Protein AF-A0A2E8EGZ3-F1 (afdb_monomer)

Structure (mmCIF, N/CA/C/O backbone):
data_AF-A0A2E8EGZ3-F1
#
_entry.id   AF-A0A2E8EGZ3-F1
#
loop_
_atom_site.group_PDB
_atom_site.id
_atom_site.type_symbol
_atom_site.label_atom_id
_atom_site.label_alt_id
_atom_site.label_comp_id
_atom_site.label_asym_id
_atom_site.label_entity_id
_atom_site.label_seq_id
_atom_site.pdbx_PDB_ins_code
_atom_site.Cartn_x
_atom_site.Cartn_y
_atom_site.Cartn_z
_atom_site.occupancy
_atom_site.B_iso_or_equiv
_atom_site.auth_seq_id
_atom_site.auth_comp_id
_atom_site.auth_asym_id
_atom_site.auth_atom_id
_atom_site.pdbx_PDB_model_num
ATOM 1 N N . MET A 1 1 ? -10.869 26.235 -20.176 1.00 47.53 1 MET A N 1
ATOM 2 C CA . MET A 1 1 ? -9.667 25.387 -20.359 1.00 47.53 1 MET A CA 1
ATOM 3 C C . MET A 1 1 ? -10.124 23.932 -20.365 1.00 47.53 1 MET A C 1
ATOM 5 O O . MET A 1 1 ? -10.657 23.490 -19.352 1.00 47.53 1 MET A O 1
ATOM 9 N N . SER A 1 2 ? -10.068 23.271 -21.530 1.00 44.78 2 SER A N 1
ATOM 10 C CA . SER A 1 2 ? -10.772 22.007 -21.816 1.00 44.78 2 SER A CA 1
ATOM 11 C C . SER A 1 2 ? -10.465 20.907 -20.791 1.00 44.78 2 SER A C 1
ATOM 13 O O . SER A 1 2 ? -9.317 20.724 -20.381 1.00 44.78 2 SER A O 1
ATOM 15 N N . PHE A 1 3 ? -11.511 20.190 -20.378 1.00 53.84 3 PHE A N 1
ATOM 16 C CA . PHE A 1 3 ? -11.524 19.135 -19.358 1.00 53.84 3 PHE A CA 1
ATOM 17 C C . PHE A 1 3 ? -10.465 18.038 -19.607 1.00 53.84 3 PHE A C 1
ATOM 19 O O . PHE A 1 3 ? -9.939 17.451 -18.659 1.00 53.84 3 PHE A O 1
ATOM 26 N N . ASP A 1 4 ? -10.075 17.839 -20.869 1.00 59.75 4 ASP A N 1
ATOM 27 C CA . ASP A 1 4 ? -9.050 16.881 -21.290 1.00 59.75 4 ASP A CA 1
ATOM 28 C C . ASP A 1 4 ? -7.649 17.212 -20.772 1.00 59.75 4 ASP A C 1
ATOM 30 O O . ASP A 1 4 ? -6.891 16.312 -20.410 1.00 59.75 4 ASP A O 1
ATOM 34 N N . TYR A 1 5 ? -7.295 18.496 -20.676 1.00 59.72 5 TYR A N 1
ATOM 35 C CA . TYR A 1 5 ? -5.947 18.903 -20.266 1.00 59.72 5 TYR A CA 1
ATOM 36 C C . TYR A 1 5 ? -5.699 18.595 -18.784 1.00 59.72 5 TYR A C 1
ATOM 38 O O . TYR A 1 5 ? -4.630 18.129 -18.401 1.00 59.72 5 TYR A O 1
ATOM 46 N N . LYS A 1 6 ? -6.730 18.761 -17.945 1.00 58.94 6 LYS A N 1
ATOM 47 C CA . LYS A 1 6 ? -6.662 18.465 -16.505 1.00 58.94 6 LYS A CA 1
ATOM 48 C C . LYS A 1 6 ? -6.541 16.965 -16.208 1.00 58.94 6 LYS A C 1
ATOM 50 O O . LYS A 1 6 ? -6.019 16.607 -15.159 1.00 58.94 6 LYS A O 1
ATOM 55 N N . ARG A 1 7 ? -6.998 16.096 -17.121 1.00 58.81 7 ARG A N 1
ATOM 56 C CA . ARG A 1 7 ? -6.874 14.630 -17.012 1.00 58.81 7 ARG A CA 1
ATOM 57 C C . ARG A 1 7 ? -5.564 14.095 -17.590 1.00 58.81 7 ARG A C 1
ATOM 59 O O . ARG A 1 7 ? -4.980 13.184 -17.015 1.00 58.81 7 ARG A O 1
ATOM 66 N N . LYS A 1 8 ? -5.088 14.670 -18.699 1.00 71.19 8 LYS A N 1
ATOM 67 C CA . LYS A 1 8 ? -3.876 14.202 -19.390 1.00 71.19 8 LYS A CA 1
ATOM 68 C C . LYS A 1 8 ? -2.582 14.617 -18.691 1.00 71.19 8 LYS A C 1
ATOM 70 O O . LYS A 1 8 ? -1.620 13.861 -18.719 1.00 71.19 8 LYS A O 1
ATOM 75 N N . VAL A 1 9 ? -2.552 15.774 -18.025 1.00 73.06 9 VAL A N 1
ATOM 76 C CA . VAL A 1 9 ? -1.347 16.251 -17.319 1.00 73.06 9 VAL A CA 1
ATOM 77 C C . VAL A 1 9 ? -0.873 15.271 -16.229 1.00 73.06 9 VAL A C 1
ATOM 79 O O . VAL A 1 9 ? 0.289 14.873 -16.284 1.00 73.06 9 VAL A O 1
ATOM 82 N N . PRO A 1 10 ? -1.728 14.793 -15.299 1.00 67.88 10 PRO A N 1
ATOM 83 C CA . PRO A 1 10 ? -1.326 13.773 -14.326 1.00 67.88 10 PRO A CA 1
ATOM 84 C C . PRO A 1 10 ? -0.838 12.478 -14.978 1.00 67.88 10 PRO A C 1
ATOM 86 O O . PRO A 1 10 ? 0.128 11.882 -14.512 1.00 67.88 10 PRO A O 1
ATOM 89 N N . GLN A 1 11 ? -1.475 12.066 -16.078 1.00 70.31 11 GLN A N 1
ATOM 90 C CA . GLN A 1 11 ? -1.090 10.865 -16.811 1.00 70.31 11 GLN A CA 1
ATOM 91 C C . GLN A 1 11 ? 0.313 10.999 -17.416 1.00 70.31 11 GLN A C 1
ATOM 93 O O . GLN A 1 11 ? 1.117 10.088 -17.264 1.00 70.31 11 GLN A O 1
ATOM 98 N N . TYR A 1 12 ? 0.643 12.138 -18.034 1.00 77.94 12 TYR A N 1
ATOM 99 C CA . TYR A 1 12 ? 1.984 12.375 -18.575 1.00 77.94 12 TYR A CA 1
ATOM 100 C C . TYR A 1 12 ? 3.053 12.438 -17.486 1.00 77.94 12 TYR A C 1
ATOM 102 O O . TYR A 1 12 ? 4.113 11.841 -17.648 1.00 77.94 12 TYR A O 1
ATOM 110 N N . ILE A 1 13 ? 2.768 13.103 -16.364 1.00 73.69 13 ILE A N 1
ATOM 111 C CA . ILE A 1 13 ? 3.684 13.151 -15.216 1.00 73.69 13 ILE A CA 1
ATOM 112 C C . ILE A 1 13 ? 3.967 11.731 -14.713 1.00 73.69 13 ILE A C 1
ATOM 114 O O . ILE A 1 13 ? 5.121 11.366 -14.505 1.00 73.69 13 ILE A O 1
ATOM 118 N N . LEU A 1 14 ? 2.928 10.903 -14.593 1.00 70.56 14 LEU A N 1
ATOM 119 C CA . LEU A 1 14 ? 3.052 9.506 -14.186 1.00 70.56 14 LEU A CA 1
ATOM 120 C C . LEU A 1 14 ? 3.887 8.698 -15.176 1.00 70.56 14 LEU A C 1
ATOM 122 O O . LEU A 1 14 ? 4.793 7.976 -14.765 1.00 70.56 14 LEU A O 1
ATOM 126 N N . THR A 1 15 ? 3.628 8.842 -16.477 1.00 75.88 15 THR A N 1
ATOM 127 C CA . THR A 1 15 ? 4.415 8.172 -17.517 1.00 75.88 15 THR A CA 1
ATOM 128 C C . THR A 1 15 ? 5.886 8.580 -17.457 1.00 75.88 15 THR A C 1
ATOM 130 O O . THR A 1 15 ? 6.745 7.715 -17.584 1.00 75.88 15 THR A O 1
ATOM 133 N N . ILE A 1 16 ? 6.189 9.857 -17.202 1.00 78.44 16 ILE A N 1
ATOM 134 C CA . ILE A 1 16 ? 7.566 10.349 -17.053 1.00 78.44 16 ILE A CA 1
ATOM 135 C C . ILE A 1 16 ? 8.229 9.740 -15.814 1.00 78.44 16 ILE A C 1
ATOM 137 O O . ILE A 1 16 ? 9.337 9.223 -15.912 1.00 78.44 16 ILE A O 1
ATOM 141 N N . ILE A 1 17 ? 7.551 9.743 -14.665 1.00 72.94 17 ILE A N 1
ATOM 142 C CA . ILE A 1 17 ? 8.081 9.164 -13.422 1.00 72.94 17 ILE A CA 1
ATOM 143 C C . ILE A 1 17 ? 8.362 7.667 -13.603 1.00 72.94 17 ILE A C 1
ATOM 145 O O . ILE A 1 17 ? 9.439 7.193 -13.248 1.00 72.94 17 ILE A O 1
ATOM 149 N N . VAL A 1 18 ? 7.425 6.925 -14.200 1.00 70.25 18 VAL A N 1
ATOM 150 C CA . VAL A 1 18 ? 7.616 5.502 -14.514 1.00 70.25 18 VAL A CA 1
ATOM 151 C C . VAL A 1 18 ? 8.786 5.320 -15.480 1.00 70.25 18 VAL A C 1
ATOM 153 O O . VAL A 1 18 ? 9.646 4.486 -15.218 1.00 70.25 18 VAL A O 1
ATOM 156 N N . ALA A 1 19 ? 8.879 6.116 -16.548 1.00 74.81 19 ALA A N 1
ATOM 157 C CA . ALA A 1 19 ? 9.976 6.037 -17.511 1.00 74.81 19 ALA A CA 1
ATOM 158 C C . ALA A 1 19 ? 11.348 6.280 -16.860 1.00 74.81 19 ALA A C 1
ATOM 160 O O . ALA A 1 19 ? 12.290 5.548 -17.151 1.00 74.81 19 ALA A O 1
ATOM 161 N N . VAL A 1 20 ? 11.455 7.236 -15.931 1.00 74.31 20 VAL A N 1
ATOM 162 C CA . VAL A 1 20 ? 12.685 7.480 -15.158 1.00 74.31 20 VAL A CA 1
ATOM 163 C C . VAL A 1 20 ? 13.091 6.234 -14.365 1.00 74.31 20 VAL A C 1
ATOM 165 O O . VAL A 1 20 ? 14.254 5.836 -14.413 1.00 74.31 20 VAL A O 1
ATOM 168 N N . PHE A 1 21 ? 12.143 5.568 -13.694 1.00 70.62 21 PHE A N 1
ATOM 169 C CA . PHE A 1 21 ? 12.431 4.317 -12.987 1.00 70.62 21 PHE A CA 1
ATOM 170 C C . PHE A 1 21 ? 12.789 3.161 -13.927 1.00 70.62 21 PHE A C 1
ATOM 172 O O . PHE A 1 21 ? 13.643 2.351 -13.578 1.00 70.62 21 PHE A O 1
ATOM 179 N N . LEU A 1 22 ? 12.155 3.069 -15.100 1.00 70.50 22 LEU A N 1
ATOM 180 C CA . LEU A 1 22 ? 12.451 2.031 -16.092 1.00 70.50 22 LEU A CA 1
ATOM 181 C C . LEU A 1 22 ? 13.872 2.165 -16.651 1.00 70.50 22 LEU A C 1
ATOM 183 O O . LEU A 1 22 ? 14.589 1.170 -16.742 1.00 70.50 22 LEU A O 1
ATOM 187 N N . ILE A 1 23 ? 14.277 3.387 -17.006 1.00 72.69 23 ILE A N 1
ATOM 188 C CA . ILE A 1 23 ? 15.593 3.664 -17.595 1.00 72.69 23 ILE A CA 1
ATOM 189 C C . ILE A 1 23 ? 16.702 3.441 -16.563 1.00 72.69 23 ILE A C 1
ATOM 191 O O . ILE A 1 23 ? 17.722 2.844 -16.892 1.00 72.69 23 ILE A O 1
ATOM 195 N N . GLU A 1 24 ? 16.506 3.862 -15.311 1.00 69.06 24 GLU A N 1
ATOM 196 C CA . GLU A 1 24 ? 17.500 3.638 -14.253 1.00 69.06 24 GLU A CA 1
ATOM 197 C C . GLU A 1 24 ? 17.667 2.154 -13.923 1.00 69.06 24 GLU A C 1
ATOM 199 O O . GLU A 1 24 ? 18.793 1.688 -13.777 1.00 69.06 24 GLU A O 1
ATOM 204 N N . TYR A 1 25 ? 16.578 1.381 -13.869 1.00 68.38 25 TYR A N 1
ATOM 205 C CA . TYR A 1 25 ? 16.692 -0.047 -13.571 1.00 68.38 25 TYR A CA 1
ATOM 206 C C . TYR A 1 25 ? 17.407 -0.812 -14.700 1.00 68.38 25 TYR A C 1
ATOM 208 O O . TYR A 1 25 ? 18.044 -1.835 -14.453 1.00 68.38 25 TYR A O 1
ATOM 216 N N . ALA A 1 26 ? 17.337 -0.306 -15.934 1.00 66.69 26 ALA A N 1
ATOM 217 C CA . ALA A 1 26 ? 18.109 -0.823 -17.059 1.00 66.69 26 ALA A CA 1
ATOM 218 C C . ALA A 1 26 ? 19.586 -0.365 -17.057 1.00 66.69 26 ALA A C 1
ATOM 220 O O . ALA A 1 26 ? 20.413 -1.032 -17.675 1.00 66.69 26 ALA A O 1
ATOM 221 N N . LEU A 1 27 ? 19.929 0.738 -16.373 1.00 71.19 27 LEU A N 1
ATOM 222 C CA . LEU A 1 27 ? 21.269 1.348 -16.334 1.00 71.19 27 LEU A CA 1
ATOM 223 C C . L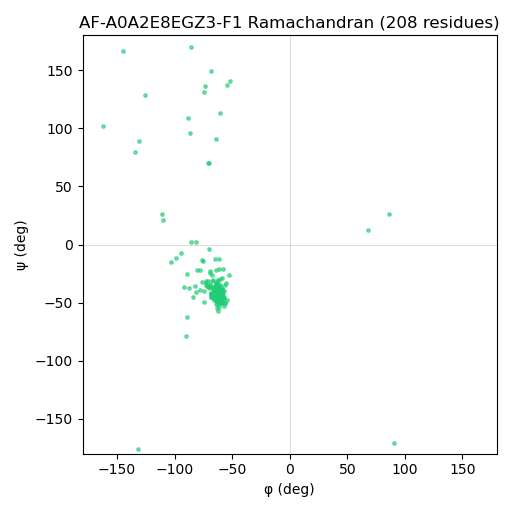EU A 1 27 ? 21.684 1.714 -14.889 1.00 71.19 27 LEU A C 1
ATOM 225 O O . LEU A 1 27 ? 21.612 2.887 -14.505 1.00 71.19 27 LEU A O 1
ATOM 229 N N . PRO A 1 28 ? 22.155 0.736 -14.089 1.00 63.94 28 PRO A N 1
ATOM 230 C CA . PRO A 1 28 ? 22.355 0.899 -12.645 1.00 63.94 28 PRO A CA 1
ATOM 231 C C . PRO A 1 28 ? 23.413 1.931 -12.219 1.00 63.94 28 PRO A C 1
ATOM 233 O O . PRO A 1 28 ? 23.353 2.407 -11.091 1.00 63.94 28 PRO A O 1
ATOM 236 N N . GLU A 1 29 ? 24.370 2.292 -13.083 1.00 66.56 29 GLU A N 1
ATOM 237 C CA . GLU A 1 29 ? 25.479 3.213 -12.746 1.00 66.56 29 GLU A CA 1
ATOM 238 C C . GLU A 1 29 ? 25.391 4.586 -13.446 1.00 66.56 29 GLU A C 1
ATOM 240 O O . GLU A 1 29 ? 26.379 5.302 -13.591 1.00 66.56 29 GLU A O 1
ATOM 245 N N . GLY A 1 30 ? 24.199 4.983 -13.902 1.00 71.88 30 GLY A N 1
ATOM 246 C CA . GLY A 1 30 ? 23.993 6.263 -14.588 1.00 71.88 30 GLY A CA 1
ATOM 247 C C . GLY A 1 30 ? 23.728 7.469 -13.663 1.00 71.88 30 GLY A C 1
ATOM 248 O O . GLY A 1 30 ? 23.393 7.300 -12.488 1.00 71.88 30 GLY A O 1
ATOM 249 N N . PRO A 1 31 ? 23.736 8.706 -14.208 1.00 69.88 31 PRO A N 1
ATOM 250 C CA . PRO A 1 31 ? 23.380 9.941 -13.483 1.00 69.88 31 PRO A CA 1
ATOM 251 C C . PRO A 1 31 ? 21.928 9.962 -12.962 1.00 69.88 31 PRO A C 1
ATOM 253 O O . PRO A 1 31 ? 21.559 10.800 -12.142 1.00 69.88 31 PRO A O 1
ATOM 256 N N . LEU A 1 32 ? 21.091 9.025 -13.420 1.00 72.69 32 LEU A N 1
ATOM 257 C CA . LEU A 1 32 ? 19.699 8.856 -12.997 1.00 72.69 32 LEU A CA 1
ATOM 258 C C . LEU A 1 32 ? 19.551 8.206 -11.611 1.00 72.69 32 LEU A C 1
ATOM 260 O O . LEU A 1 32 ? 18.471 8.276 -11.022 1.00 72.69 32 LEU A O 1
ATOM 264 N N . THR A 1 33 ? 20.621 7.627 -11.059 1.00 73.44 33 THR A N 1
ATOM 265 C CA . THR A 1 33 ? 20.636 7.077 -9.692 1.00 73.44 33 THR A CA 1
ATOM 266 C C . THR A 1 33 ? 20.298 8.137 -8.641 1.00 73.44 33 THR A C 1
ATOM 268 O O . THR A 1 33 ? 19.526 7.861 -7.722 1.00 73.44 33 THR A O 1
ATOM 271 N N . PHE A 1 34 ? 20.775 9.377 -8.814 1.00 79.06 34 PHE A N 1
ATOM 272 C CA . PHE A 1 34 ? 20.412 10.510 -7.956 1.00 79.06 34 PHE A CA 1
ATOM 273 C C . PHE A 1 34 ? 18.898 10.767 -7.963 1.00 79.06 34 PHE A C 1
ATOM 275 O O . PHE A 1 34 ? 18.269 10.830 -6.908 1.00 79.06 34 PHE A O 1
ATOM 282 N N . VAL A 1 35 ? 18.295 10.833 -9.155 1.00 77.38 35 VAL A N 1
ATOM 283 C CA . VAL A 1 35 ? 16.856 11.094 -9.322 1.00 77.38 35 VAL A CA 1
ATOM 284 C C . VAL A 1 35 ? 16.020 9.983 -8.692 1.00 77.38 35 VAL A C 1
ATOM 286 O O . VAL A 1 35 ? 15.031 10.259 -8.020 1.00 77.38 35 VAL A O 1
ATOM 289 N N . LYS A 1 36 ? 16.422 8.718 -8.849 1.00 75.44 36 LYS A N 1
ATOM 290 C CA . LYS A 1 36 ? 15.759 7.599 -8.171 1.00 75.44 36 LYS A CA 1
ATOM 291 C C . LYS A 1 36 ? 15.845 7.707 -6.656 1.00 75.44 36 LYS A C 1
ATOM 293 O O . LYS A 1 36 ? 14.842 7.438 -5.995 1.00 75.44 36 LYS A O 1
ATOM 298 N N . ASN A 1 37 ? 17.022 8.007 -6.109 1.00 81.75 37 ASN A N 1
ATOM 299 C CA . ASN A 1 37 ? 17.205 8.095 -4.662 1.00 81.75 37 ASN A CA 1
ATOM 300 C C . ASN A 1 37 ? 16.303 9.190 -4.090 1.00 81.75 37 ASN A C 1
ATOM 302 O O . ASN A 1 37 ? 15.577 8.939 -3.131 1.00 81.75 37 ASN A O 1
ATOM 306 N N . GLU A 1 38 ? 16.246 10.335 -4.767 1.00 83.19 38 GLU A N 1
ATOM 307 C CA . GLU A 1 38 ? 15.354 11.437 -4.419 1.00 83.19 38 GLU A CA 1
ATOM 308 C C . GLU A 1 38 ? 13.875 11.022 -4.515 1.00 83.19 38 GLU A C 1
ATOM 310 O O . GLU A 1 38 ? 13.127 11.145 -3.549 1.00 83.19 38 GLU A O 1
ATOM 315 N N . LEU A 1 39 ? 13.437 10.427 -5.632 1.00 76.56 39 LEU A N 1
ATOM 316 C CA . LEU A 1 39 ? 12.054 9.949 -5.785 1.00 76.56 39 LEU A CA 1
ATOM 317 C C . LEU A 1 39 ? 11.679 8.870 -4.755 1.00 76.56 39 LEU A C 1
ATOM 319 O O . LEU A 1 39 ? 10.534 8.811 -4.309 1.00 76.56 39 LEU A O 1
ATOM 323 N N . THR A 1 40 ? 12.629 8.020 -4.363 1.00 79.62 40 THR A N 1
ATOM 324 C CA . THR A 1 40 ? 12.435 6.984 -3.335 1.00 79.62 40 THR A CA 1
ATOM 325 C C . THR A 1 40 ? 12.324 7.597 -1.935 1.00 79.62 40 THR A C 1
ATOM 327 O O . THR A 1 40 ? 11.530 7.136 -1.108 1.00 79.62 40 THR A O 1
ATOM 330 N N . LEU A 1 41 ? 13.064 8.673 -1.672 1.00 85.44 41 LEU A N 1
ATOM 331 C CA . LEU A 1 41 ? 12.936 9.466 -0.454 1.00 85.44 41 LEU A CA 1
ATOM 332 C C . LEU A 1 41 ? 11.547 10.114 -0.394 1.00 85.44 41 LEU A C 1
ATOM 334 O O . LEU A 1 41 ? 10.822 9.910 0.582 1.00 85.44 41 LEU A O 1
ATOM 338 N N . TRP A 1 42 ? 11.117 10.796 -1.460 1.00 82.00 42 TRP A N 1
ATOM 339 C CA . TRP A 1 42 ? 9.771 11.377 -1.548 1.00 82.00 42 TRP A CA 1
ATOM 340 C C . TRP A 1 42 ? 8.667 10.330 -1.393 1.00 82.00 42 TRP A C 1
ATOM 342 O O . TRP A 1 42 ? 7.683 10.577 -0.699 1.00 82.00 42 TRP A O 1
ATOM 352 N N . LEU A 1 43 ? 8.851 9.138 -1.968 1.00 76.62 43 LEU A N 1
ATOM 353 C CA . LEU A 1 43 ? 7.976 7.983 -1.755 1.00 76.62 43 LEU A CA 1
ATOM 354 C C . LEU A 1 43 ? 7.818 7.640 -0.274 1.00 76.62 43 LEU A C 1
ATOM 356 O O . LEU A 1 43 ? 6.699 7.460 0.205 1.00 76.62 43 LEU A O 1
ATOM 360 N N . THR A 1 44 ? 8.934 7.571 0.447 1.00 84.06 44 THR A N 1
ATOM 361 C CA . THR A 1 44 ? 8.956 7.239 1.876 1.00 84.06 44 THR A CA 1
ATOM 362 C C . THR A 1 44 ? 8.268 8.326 2.704 1.00 84.06 44 THR A C 1
ATOM 364 O O . THR A 1 44 ? 7.479 8.014 3.599 1.00 84.06 44 THR A O 1
ATOM 367 N N . ILE A 1 45 ? 8.490 9.601 2.364 1.00 85.38 45 ILE A N 1
ATOM 368 C CA . ILE A 1 45 ? 7.816 10.742 2.997 1.00 85.38 45 ILE A CA 1
ATOM 369 C C . ILE A 1 45 ? 6.302 10.657 2.775 1.00 85.38 45 ILE A C 1
ATOM 371 O O . ILE A 1 45 ? 5.533 10.659 3.736 1.00 85.38 45 ILE A O 1
ATOM 375 N N . ILE A 1 46 ? 5.864 10.533 1.519 1.00 80.25 46 ILE A N 1
ATOM 376 C CA . ILE A 1 46 ? 4.444 10.459 1.145 1.00 80.25 46 ILE A 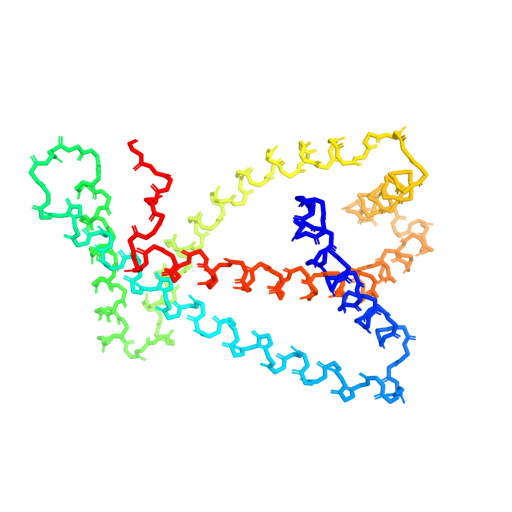CA 1
ATOM 377 C C . ILE A 1 46 ? 3.765 9.276 1.837 1.00 80.25 46 ILE A C 1
ATOM 379 O O . ILE A 1 46 ? 2.681 9.443 2.396 1.00 80.25 46 ILE A O 1
ATOM 383 N N . ALA A 1 47 ? 4.395 8.098 1.843 1.00 79.19 47 ALA A N 1
ATOM 384 C CA . ALA A 1 47 ? 3.864 6.910 2.505 1.00 79.19 47 ALA A CA 1
ATOM 385 C C . ALA A 1 47 ? 3.694 7.125 4.017 1.00 79.19 47 ALA A C 1
ATOM 387 O O . ALA A 1 47 ? 2.650 6.780 4.568 1.00 79.19 47 ALA A O 1
ATOM 388 N N . SER A 1 48 ? 4.667 7.769 4.669 1.00 84.75 48 SER A N 1
ATOM 389 C CA . SER A 1 48 ? 4.615 8.077 6.104 1.00 84.75 48 SER A CA 1
ATOM 390 C C . SER A 1 48 ? 3.473 9.039 6.446 1.00 84.75 48 SER A C 1
ATOM 392 O O . SER A 1 48 ? 2.692 8.779 7.362 1.00 84.75 48 SER A O 1
ATOM 394 N N . PHE A 1 49 ? 3.307 10.116 5.667 1.00 81.31 49 PHE A N 1
ATOM 395 C CA . PHE A 1 49 ? 2.174 11.033 5.832 1.00 81.31 49 PHE A CA 1
ATOM 396 C C . PHE A 1 49 ? 0.837 10.349 5.540 1.00 81.31 49 PHE A C 1
ATOM 398 O O . PHE A 1 49 ? -0.129 10.555 6.270 1.00 81.31 49 PHE A O 1
ATOM 405 N N . THR A 1 50 ? 0.779 9.504 4.509 1.00 80.62 50 THR A N 1
ATOM 406 C CA . THR A 1 50 ? -0.440 8.764 4.150 1.00 80.62 50 THR A CA 1
ATOM 407 C C . THR A 1 50 ? -0.853 7.829 5.276 1.00 80.62 50 THR A C 1
ATOM 409 O O . THR A 1 50 ? -2.028 7.786 5.621 1.00 80.62 50 THR A O 1
ATOM 412 N N . PHE A 1 51 ? 0.101 7.128 5.890 1.00 83.12 51 PHE A N 1
ATOM 413 C CA . PHE A 1 51 ? -0.161 6.259 7.031 1.00 83.12 51 PHE A CA 1
ATOM 414 C C . PHE A 1 51 ? -0.734 7.041 8.219 1.00 83.12 51 PHE A C 1
ATOM 416 O O . PHE A 1 51 ? -1.737 6.634 8.802 1.00 83.12 51 PHE A O 1
ATOM 423 N N . PHE A 1 52 ? -0.144 8.196 8.538 1.00 84.25 52 PHE A N 1
ATOM 424 C CA . PHE A 1 52 ? -0.620 9.047 9.627 1.00 84.25 52 PHE A CA 1
ATOM 425 C C . PHE A 1 52 ? -2.039 9.567 9.376 1.00 84.25 52 PHE A C 1
ATOM 427 O O . PHE A 1 52 ? -2.910 9.482 10.241 1.00 84.25 52 PHE A O 1
ATOM 434 N N . VAL A 1 53 ? -2.294 10.059 8.164 1.00 80.19 53 VAL A N 1
ATOM 435 C CA . VAL A 1 53 ? -3.618 10.547 7.782 1.00 80.19 53 VAL A CA 1
ATOM 436 C C . VAL A 1 53 ? -4.636 9.405 7.775 1.00 80.19 53 VAL A C 1
ATOM 438 O O . VAL A 1 53 ? -5.718 9.573 8.327 1.00 80.19 53 VAL A O 1
ATOM 441 N N . ALA A 1 54 ? -4.287 8.230 7.244 1.00 79.75 54 ALA A N 1
ATOM 442 C CA . ALA A 1 54 ? -5.149 7.051 7.266 1.00 79.75 54 ALA A CA 1
ATOM 443 C C . ALA A 1 54 ? -5.517 6.643 8.700 1.00 79.75 54 ALA A C 1
ATOM 445 O O . ALA A 1 54 ? -6.686 6.374 8.976 1.00 79.75 54 ALA A O 1
ATOM 446 N N . ALA A 1 55 ? -4.553 6.668 9.627 1.00 85.62 55 ALA A N 1
ATOM 447 C CA . ALA A 1 55 ? -4.805 6.402 11.039 1.00 85.62 55 ALA A CA 1
ATOM 448 C C . ALA A 1 55 ? -5.809 7.404 11.638 1.00 85.62 55 ALA A C 1
ATOM 450 O O . ALA A 1 55 ? -6.796 6.991 12.249 1.00 85.62 55 ALA A O 1
ATOM 451 N N . ILE A 1 56 ? -5.619 8.710 11.406 1.00 86.50 56 ILE A N 1
ATOM 452 C CA . ILE A 1 56 ? -6.557 9.748 11.868 1.00 86.50 56 ILE A CA 1
ATOM 453 C C . ILE A 1 56 ? -7.943 9.543 11.253 1.00 86.50 56 ILE A C 1
ATOM 455 O O . ILE A 1 56 ? -8.945 9.600 11.963 1.00 86.50 56 ILE A O 1
ATOM 459 N N . THR A 1 57 ? -8.022 9.292 9.947 1.00 84.06 57 THR A N 1
ATOM 460 C CA . THR A 1 57 ? -9.294 9.095 9.248 1.00 84.06 57 THR A CA 1
ATOM 461 C C . THR A 1 57 ? -10.062 7.901 9.810 1.00 84.06 57 THR A C 1
ATOM 463 O O . THR A 1 57 ? -11.266 8.023 10.033 1.00 84.06 57 THR A O 1
ATOM 466 N N . LEU A 1 58 ? -9.391 6.779 10.096 1.00 85.19 58 LEU A N 1
ATOM 467 C CA . LEU A 1 58 ? -10.020 5.608 10.711 1.00 85.19 58 LEU A CA 1
ATOM 468 C C . LEU A 1 58 ? -10.528 5.918 12.124 1.00 85.19 58 LEU A C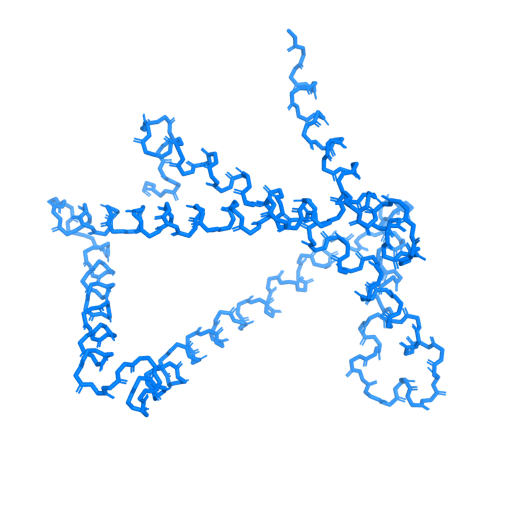 1
ATOM 470 O O . LEU A 1 58 ? -11.689 5.645 12.421 1.00 85.19 58 LEU A O 1
ATOM 474 N N . ILE A 1 59 ? -9.705 6.555 12.965 1.00 88.88 59 ILE A N 1
ATOM 475 C CA . ILE A 1 59 ? -10.092 6.923 14.337 1.00 88.88 59 ILE A CA 1
ATOM 476 C C . ILE A 1 59 ? -11.290 7.874 14.326 1.00 88.88 59 ILE A C 1
ATOM 478 O O . ILE A 1 59 ? -12.260 7.643 15.046 1.00 88.88 59 ILE A O 1
ATOM 482 N N . VAL A 1 60 ? -11.257 8.926 13.503 1.00 86.31 60 VAL A N 1
ATOM 483 C CA . VAL A 1 60 ? -12.346 9.911 13.412 1.00 86.31 60 VAL A CA 1
ATOM 484 C C . VAL A 1 60 ? -13.621 9.260 12.883 1.00 86.31 60 VAL A C 1
ATOM 486 O O . VAL A 1 60 ? -14.703 9.533 13.401 1.00 86.31 60 VAL A O 1
ATOM 489 N N . ARG A 1 61 ? -13.513 8.391 11.872 1.00 83.38 61 ARG A N 1
ATOM 490 C CA . ARG A 1 61 ? -14.660 7.683 11.299 1.00 83.38 61 ARG A CA 1
ATOM 491 C C . ARG A 1 61 ? -15.325 6.776 12.329 1.00 83.38 61 ARG A C 1
ATOM 493 O O . ARG A 1 61 ? -16.505 6.965 12.608 1.00 83.38 61 ARG A O 1
ATOM 500 N N . TYR A 1 62 ? -14.584 5.845 12.924 1.00 86.81 62 TYR A N 1
ATOM 501 C CA . TYR A 1 62 ? -15.166 4.897 13.874 1.00 86.81 62 TYR A CA 1
ATOM 502 C C . TYR A 1 62 ? -15.629 5.589 15.167 1.00 86.81 62 TYR A C 1
ATOM 504 O O . TYR A 1 62 ? -16.661 5.223 15.719 1.00 86.81 62 TYR A O 1
ATOM 512 N N . SER A 1 63 ? -14.970 6.672 15.600 1.00 86.94 63 SER A N 1
ATOM 513 C CA . SER A 1 63 ? -15.473 7.514 16.703 1.00 86.94 63 SER A CA 1
ATOM 514 C C . SER A 1 63 ? -16.840 8.143 16.396 1.00 86.94 63 SER A C 1
ATOM 516 O O . SER A 1 63 ? -17.699 8.245 17.274 1.00 86.94 63 SER A O 1
ATOM 518 N N . ARG A 1 64 ? -17.070 8.568 15.147 1.00 83.81 64 ARG A N 1
ATOM 519 C CA . ARG A 1 64 ? -18.373 9.097 14.708 1.00 83.81 64 ARG A CA 1
ATOM 520 C C . ARG A 1 64 ? -19.432 8.001 14.617 1.00 83.81 64 ARG A C 1
ATOM 522 O O . ARG A 1 64 ? -20.580 8.255 14.960 1.00 83.81 64 ARG A O 1
ATOM 529 N N . GLU A 1 65 ? -19.055 6.796 14.197 1.00 83.50 65 GLU A N 1
ATOM 530 C CA . GLU A 1 65 ? -19.966 5.644 14.147 1.00 83.50 65 GLU A CA 1
ATOM 531 C C . GLU A 1 65 ? -20.404 5.187 15.556 1.00 83.50 65 GLU A C 1
ATOM 533 O O . GLU A 1 65 ? -21.544 4.766 15.718 1.00 83.50 65 GLU A O 1
ATOM 538 N N . LEU A 1 66 ? -19.566 5.363 16.592 1.00 82.19 66 LEU A N 1
ATOM 539 C CA . LEU A 1 66 ? -19.943 5.123 17.999 1.00 82.19 66 LEU A CA 1
ATOM 540 C C . LEU A 1 66 ? -20.893 6.178 18.586 1.00 82.19 66 LEU A C 1
ATOM 542 O O . LEU A 1 66 ? -21.669 5.875 19.488 1.00 82.19 66 LEU A O 1
ATOM 546 N N . THR A 1 67 ? -20.791 7.428 18.129 1.00 77.00 67 THR A N 1
ATOM 547 C CA . THR A 1 67 ? -21.542 8.572 18.686 1.00 77.00 67 THR A CA 1
ATOM 548 C C . THR A 1 67 ? -22.791 8.931 17.877 1.00 77.00 67 THR A C 1
ATOM 550 O O . THR A 1 67 ? -23.623 9.714 18.334 1.00 77.00 67 THR A O 1
ATOM 553 N N . GLY A 1 68 ? -22.946 8.371 16.675 1.00 67.94 68 GLY A N 1
ATOM 554 C CA . GLY A 1 68 ? -24.097 8.595 15.809 1.00 67.94 68 GLY A CA 1
ATOM 555 C C . GLY A 1 68 ? -25.361 7.877 16.293 1.00 67.94 68 GLY A C 1
ATOM 556 O O . GLY A 1 68 ? -25.340 6.697 16.617 1.00 67.94 68 GLY A O 1
ATOM 557 N N . ALA A 1 69 ? -26.505 8.569 16.255 1.00 55.00 69 ALA A N 1
ATOM 558 C CA . ALA A 1 69 ? -27.812 8.036 16.663 1.00 55.00 69 ALA A CA 1
ATOM 559 C C . ALA A 1 69 ? -28.400 6.959 15.721 1.00 55.00 69 ALA A C 1
ATOM 561 O O . ALA A 1 69 ? -29.466 6.408 15.996 1.00 55.00 69 ALA A O 1
ATOM 562 N N . LYS A 1 70 ? -27.745 6.658 14.591 1.00 56.06 70 LYS A N 1
ATOM 563 C CA . LYS A 1 70 ? -28.190 5.614 13.662 1.00 56.06 70 LYS A CA 1
ATOM 564 C C . LYS A 1 70 ? -27.628 4.267 14.113 1.00 56.06 70 LYS A C 1
ATOM 566 O O . LYS A 1 70 ? -26.500 3.919 13.780 1.00 56.06 70 LYS A O 1
ATOM 571 N N . GLN A 1 71 ? -28.443 3.517 14.853 1.00 54.66 71 GLN A N 1
ATOM 572 C CA . GLN A 1 71 ? -28.203 2.110 15.173 1.00 54.66 71 GLN A CA 1
ATOM 573 C C . GLN A 1 71 ? -28.216 1.275 13.882 1.00 54.66 71 GLN A C 1
ATOM 575 O O . GLN A 1 71 ? -29.261 0.832 13.416 1.00 54.66 71 GLN A O 1
ATOM 580 N N . GLY A 1 72 ? -27.046 1.111 13.272 1.00 67.00 72 GLY A N 1
ATOM 581 C CA . GLY A 1 72 ? -26.799 0.201 12.156 1.00 67.00 72 GLY A CA 1
ATOM 582 C C . GLY A 1 72 ? -25.543 -0.634 12.406 1.00 67.00 72 GLY A C 1
ATOM 583 O O . GLY A 1 72 ? -24.904 -0.510 13.452 1.00 67.00 72 GLY A O 1
ATOM 584 N N . SER A 1 73 ? -25.146 -1.452 11.428 1.00 71.19 73 SER A N 1
ATOM 585 C CA . SER A 1 73 ? -23.936 -2.291 11.504 1.00 71.19 73 SER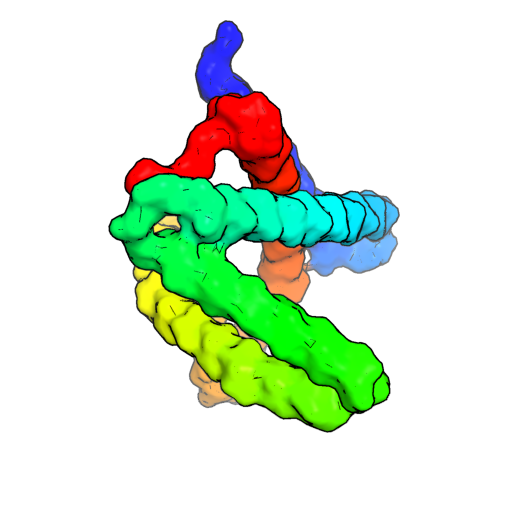 A CA 1
ATOM 586 C C . SER A 1 73 ? -22.638 -1.501 11.744 1.00 71.19 73 SER A C 1
ATOM 588 O O . SER A 1 73 ? -21.684 -2.061 12.275 1.00 71.19 73 SER A O 1
ATOM 590 N N . GLY A 1 74 ? -22.609 -0.197 11.439 1.00 78.19 74 GLY A N 1
ATOM 591 C CA . GLY A 1 74 ? -21.459 0.686 11.690 1.00 78.19 74 GLY A CA 1
ATOM 592 C C . GLY A 1 74 ? -21.011 0.735 13.155 1.00 78.19 74 GLY A C 1
ATOM 593 O O . GLY A 1 74 ? -19.820 0.664 13.440 1.00 78.19 74 GLY A O 1
ATOM 594 N N . MET A 1 75 ? -21.947 0.749 14.113 1.00 81.88 75 MET A N 1
ATOM 595 C CA . MET A 1 75 ? -21.584 0.755 15.537 1.00 81.88 75 MET A CA 1
ATOM 596 C C . MET A 1 75 ? -20.848 -0.531 15.937 1.00 81.88 75 MET A C 1
ATOM 598 O O . MET A 1 75 ? -19.893 -0.477 16.709 1.00 81.88 75 MET A O 1
ATOM 602 N N . MET A 1 76 ? -21.253 -1.677 15.380 1.00 84.50 76 MET A N 1
ATOM 603 C CA . MET A 1 76 ? -20.607 -2.966 15.639 1.00 84.50 76 MET A CA 1
ATOM 604 C C . MET A 1 76 ? -19.162 -2.963 15.129 1.00 84.50 76 MET A C 1
ATOM 606 O O . MET A 1 76 ? -18.249 -3.267 15.894 1.00 84.50 76 MET A O 1
ATOM 610 N N . TYR A 1 77 ? -18.938 -2.509 13.892 1.00 86.00 77 TYR A N 1
ATOM 611 C CA . TYR A 1 77 ? -17.591 -2.399 13.321 1.00 86.00 77 TYR A CA 1
ATOM 612 C C . TYR A 1 77 ? -16.699 -1.420 14.087 1.00 86.00 77 TYR A C 1
ATOM 614 O O . TYR A 1 77 ? -15.507 -1.670 14.265 1.00 86.00 77 TYR A O 1
ATOM 622 N N . ALA A 1 78 ? -17.263 -0.317 14.578 1.00 88.44 78 ALA A N 1
ATOM 623 C CA . ALA A 1 78 ? -16.517 0.633 15.386 1.00 88.44 78 ALA A CA 1
ATOM 624 C C . ALA A 1 78 ? -16.082 0.033 16.733 1.00 88.44 78 ALA A C 1
ATOM 626 O O . ALA A 1 78 ? -14.930 0.205 17.136 1.00 88.44 78 ALA A O 1
ATOM 627 N N . ILE A 1 79 ? -16.966 -0.711 17.408 1.00 89.44 79 ILE A N 1
ATOM 628 C CA . ILE A 1 79 ? -16.633 -1.424 18.651 1.00 89.44 79 ILE A CA 1
ATOM 629 C C . ILE A 1 79 ? -15.533 -2.457 18.395 1.00 89.44 79 ILE A C 1
ATOM 631 O O . ILE A 1 79 ? -14.547 -2.483 19.129 1.00 89.44 79 ILE A O 1
ATOM 635 N N . GLU A 1 80 ? -15.669 -3.269 17.344 1.00 89.44 80 GLU A N 1
ATOM 636 C CA . GLU A 1 80 ? -14.663 -4.262 16.952 1.00 89.44 80 GLU A CA 1
ATOM 637 C C . GLU A 1 80 ? -13.299 -3.610 16.695 1.00 89.44 80 GLU A C 1
ATOM 639 O O . GLU A 1 80 ? -12.283 -4.068 17.224 1.00 89.44 80 GLU A O 1
ATOM 644 N N . PHE A 1 81 ? -13.273 -2.500 15.950 1.00 90.50 81 PHE A N 1
ATOM 645 C CA . PHE A 1 81 ? -12.052 -1.749 15.667 1.00 90.50 81 PHE A CA 1
ATOM 646 C C . PHE A 1 81 ? -11.345 -1.301 16.952 1.00 90.50 81 PHE A C 1
ATOM 648 O O . PHE A 1 81 ? -10.159 -1.585 17.132 1.00 90.50 81 PHE A O 1
ATOM 655 N N . PHE A 1 82 ? -12.057 -0.632 17.866 1.00 92.25 82 PHE A N 1
ATOM 656 C CA . PHE A 1 82 ? -11.453 -0.147 19.110 1.00 92.25 82 PHE A CA 1
ATOM 657 C C . PHE A 1 82 ? -11.071 -1.281 20.064 1.00 92.25 82 PHE A C 1
ATOM 659 O O . PHE A 1 82 ? -10.033 -1.190 20.719 1.00 92.25 82 PHE A O 1
ATOM 666 N N . ALA A 1 83 ? -11.849 -2.364 20.116 1.00 92.38 83 ALA A N 1
ATOM 667 C CA . ALA A 1 83 ? -11.511 -3.538 20.913 1.00 92.38 83 ALA A CA 1
ATOM 668 C C . ALA A 1 83 ? -10.184 -4.154 20.449 1.00 92.38 83 ALA A C 1
ATOM 670 O O . ALA A 1 83 ? -9.272 -4.339 21.256 1.00 92.38 83 ALA A O 1
ATOM 671 N N . VAL A 1 84 ? -10.030 -4.394 19.143 1.00 91.44 84 VAL A N 1
ATOM 672 C CA . VAL A 1 84 ? -8.778 -4.909 18.568 1.00 91.44 84 VAL A CA 1
ATOM 673 C C . VAL A 1 84 ? -7.630 -3.928 18.808 1.00 91.44 84 VAL A C 1
ATOM 675 O O . VAL A 1 84 ? -6.549 -4.340 19.225 1.00 91.44 84 VAL A O 1
ATOM 678 N N . PHE A 1 85 ? -7.861 -2.627 18.627 1.00 90.88 85 PHE A N 1
ATOM 679 C CA . PHE A 1 85 ? -6.850 -1.598 18.867 1.00 90.88 85 PHE A CA 1
ATOM 680 C C . PHE A 1 85 ? -6.313 -1.630 20.309 1.00 90.88 85 PHE A C 1
ATOM 682 O O . PHE A 1 85 ? -5.098 -1.647 20.521 1.00 90.88 85 PHE A O 1
ATOM 689 N N . VAL A 1 86 ? -7.206 -1.715 21.301 1.00 93.44 86 VAL A N 1
ATOM 690 C CA . VAL A 1 86 ? -6.839 -1.809 22.722 1.00 93.44 86 VAL A CA 1
ATOM 691 C C . VAL A 1 86 ? -6.131 -3.127 23.033 1.00 93.44 86 VAL A C 1
ATOM 693 O O . VAL A 1 86 ? -5.134 -3.107 23.749 1.00 93.44 86 VAL A O 1
ATOM 696 N N . ILE A 1 87 ? -6.582 -4.257 22.478 1.00 92.88 87 ILE A N 1
ATOM 697 C CA . ILE A 1 87 ? -5.934 -5.564 22.677 1.00 92.88 87 ILE A CA 1
ATOM 698 C C . ILE A 1 87 ? -4.487 -5.530 22.172 1.00 92.88 87 ILE A C 1
ATOM 700 O O . ILE A 1 87 ? -3.574 -5.931 22.892 1.00 92.88 87 ILE A O 1
ATOM 704 N N . TYR A 1 88 ? -4.253 -5.019 20.961 1.00 91.75 88 TYR A N 1
ATOM 705 C CA . TYR A 1 88 ? -2.913 -4.987 20.371 1.00 91.75 88 TYR A CA 1
ATOM 706 C C . TYR A 1 88 ? -1.962 -4.053 21.124 1.00 91.75 88 TYR A C 1
ATOM 708 O O . TYR A 1 88 ? -0.812 -4.426 21.365 1.00 91.75 88 TYR A O 1
ATOM 716 N N . ILE A 1 89 ? -2.428 -2.867 21.531 1.00 91.44 89 ILE A N 1
ATOM 717 C CA . ILE A 1 89 ? -1.619 -1.939 22.336 1.00 91.44 89 ILE A CA 1
ATOM 718 C C . ILE A 1 89 ? -1.376 -2.509 23.733 1.00 91.44 89 ILE A C 1
ATOM 720 O O . ILE A 1 89 ? -0.245 -2.485 24.212 1.00 91.44 89 ILE A O 1
ATOM 724 N N . GLY A 1 90 ? -2.410 -3.052 24.375 1.00 92.06 90 GLY A N 1
ATOM 725 C CA . GLY A 1 90 ? -2.318 -3.638 25.708 1.00 92.06 90 GLY A CA 1
ATOM 726 C C . GLY A 1 90 ? -1.317 -4.787 25.753 1.00 92.06 90 GLY A C 1
ATOM 727 O O . GLY A 1 90 ? -0.430 -4.792 26.601 1.00 92.06 90 GLY A O 1
ATOM 728 N N . VAL A 1 91 ? -1.383 -5.714 24.794 1.00 91.69 91 VAL A N 1
ATOM 729 C CA . VAL A 1 91 ? -0.406 -6.807 24.705 1.00 91.69 91 VAL A CA 1
ATOM 730 C C . VAL A 1 91 ? 0.993 -6.267 24.420 1.00 91.69 91 VAL A C 1
ATOM 732 O O . VAL A 1 91 ? 1.925 -6.636 25.127 1.00 91.69 91 VAL A O 1
ATOM 735 N N . ALA A 1 92 ? 1.154 -5.334 23.477 1.00 91.00 92 ALA A N 1
ATOM 736 C CA . ALA A 1 92 ? 2.465 -4.746 23.204 1.00 91.00 92 ALA A CA 1
ATOM 737 C C . ALA A 1 92 ? 3.083 -4.079 24.448 1.00 91.00 92 ALA A C 1
ATOM 739 O O . ALA A 1 92 ? 4.265 -4.269 24.714 1.00 91.00 92 ALA A O 1
ATOM 740 N N . LEU A 1 93 ? 2.310 -3.331 25.238 1.00 91.06 93 LEU A N 1
ATOM 741 C CA . LEU A 1 93 ? 2.823 -2.653 26.433 1.00 91.06 93 LEU A CA 1
ATOM 742 C C . LEU A 1 93 ? 3.120 -3.618 27.590 1.00 91.06 93 LEU A C 1
ATOM 744 O O . LEU A 1 93 ? 4.078 -3.399 28.328 1.00 91.06 93 LEU A O 1
ATOM 748 N N . LEU A 1 94 ? 2.327 -4.682 27.749 1.00 88.81 94 LEU A N 1
ATOM 749 C CA . LEU A 1 94 ? 2.424 -5.595 28.893 1.00 88.81 94 LEU A CA 1
ATOM 750 C C . LEU A 1 94 ? 3.397 -6.763 28.677 1.00 88.81 94 LEU A C 1
ATOM 752 O O . LEU A 1 94 ? 3.924 -7.294 29.650 1.00 88.81 94 LEU A O 1
ATOM 756 N N . THR A 1 95 ? 3.656 -7.179 27.431 1.00 83.75 95 THR A N 1
ATOM 757 C CA . THR A 1 95 ? 4.434 -8.399 27.130 1.00 83.75 95 THR A CA 1
ATOM 758 C C . THR A 1 95 ? 5.807 -8.125 26.510 1.00 83.75 95 THR A C 1
ATOM 760 O O . THR A 1 95 ? 6.330 -8.963 25.777 1.00 83.75 95 THR A O 1
ATOM 763 N N . GLY A 1 96 ? 6.398 -6.955 26.775 1.00 79.50 96 GLY A N 1
ATOM 764 C CA . GLY A 1 96 ? 7.763 -6.627 26.335 1.00 79.50 96 GLY A CA 1
ATOM 765 C C . GLY A 1 96 ? 7.871 -6.035 24.924 1.00 79.50 96 GLY A C 1
ATOM 766 O O . GLY A 1 96 ? 8.911 -6.157 24.279 1.00 79.50 96 GLY A O 1
ATOM 767 N N . GLY A 1 97 ? 6.817 -5.381 24.435 1.00 85.31 97 GLY A N 1
ATOM 768 C CA . GLY A 1 97 ? 6.813 -4.671 23.158 1.00 85.31 97 GLY A CA 1
ATOM 769 C C . GLY A 1 97 ? 6.370 -5.518 21.965 1.00 85.31 97 GLY A C 1
ATOM 770 O O . GLY A 1 97 ? 5.930 -6.661 22.083 1.00 85.31 97 GLY A O 1
ATOM 771 N N . VAL A 1 98 ? 6.543 -4.943 20.775 1.00 85.12 98 VAL A N 1
ATOM 772 C CA . VAL A 1 98 ? 6.228 -5.561 19.470 1.00 85.12 98 VAL A CA 1
ATOM 773 C C . VAL A 1 98 ? 7.077 -6.797 19.135 1.00 85.12 98 VAL A C 1
ATOM 775 O O . VAL A 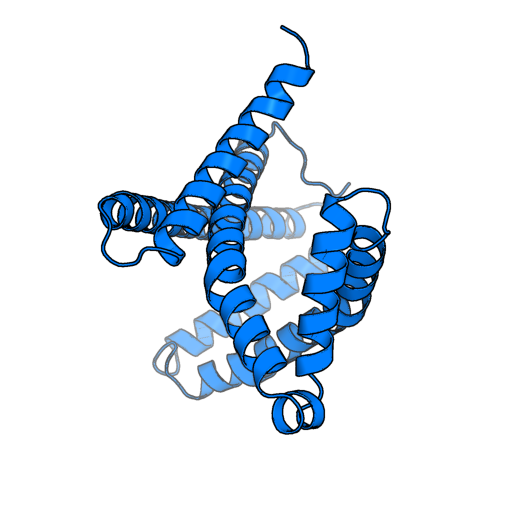1 98 ? 6.748 -7.541 18.215 1.00 85.12 98 VAL A O 1
ATOM 778 N N . SER A 1 99 ? 8.149 -7.049 19.888 1.00 86.19 99 SER A N 1
ATOM 779 C CA . SER A 1 99 ? 9.008 -8.228 19.716 1.00 86.19 99 SER A CA 1
ATOM 780 C C . SER A 1 99 ? 8.629 -9.401 20.627 1.00 86.19 99 SER A C 1
ATOM 782 O O . SER A 1 99 ? 9.201 -10.483 20.469 1.00 86.19 99 SER A O 1
ATOM 784 N N . GLY A 1 100 ? 7.691 -9.204 21.561 1.00 88.50 100 GLY A N 1
ATOM 785 C CA . GLY A 1 100 ? 7.239 -10.239 22.489 1.00 88.50 100 GLY A CA 1
ATOM 786 C C . GLY A 1 100 ? 6.462 -11.359 21.794 1.00 88.50 100 GLY A C 1
ATOM 787 O O . GLY A 1 100 ? 5.768 -11.133 20.799 1.00 88.50 100 GLY A O 1
ATOM 788 N N . ASP A 1 101 ? 6.549 -12.576 22.328 1.00 90.62 101 ASP A N 1
ATOM 789 C CA . ASP A 1 101 ? 5.934 -13.759 21.710 1.00 90.62 101 ASP A CA 1
ATOM 790 C C . ASP A 1 101 ? 4.404 -13.673 21.668 1.00 90.62 101 ASP A C 1
ATOM 792 O O . ASP A 1 101 ? 3.793 -14.061 20.673 1.00 90.62 101 ASP A O 1
ATOM 796 N N . SER A 1 102 ? 3.783 -13.059 22.677 1.00 89.94 102 SER A N 1
ATOM 797 C CA . SER A 1 102 ? 2.339 -12.799 22.693 1.00 89.94 102 SER A CA 1
ATOM 798 C C . SER A 1 102 ? 1.906 -11.854 21.568 1.00 89.94 102 SER A C 1
ATOM 800 O O . SER A 1 102 ? 0.879 -12.079 20.927 1.00 89.94 102 SER A O 1
ATOM 802 N N . TYR A 1 103 ? 2.703 -10.821 21.274 1.00 91.06 103 TYR A N 1
ATOM 803 C CA . TYR A 1 103 ? 2.420 -9.906 20.167 1.00 91.06 103 TYR A CA 1
ATOM 804 C C . TYR A 1 103 ? 2.589 -10.601 18.810 1.00 91.06 103 TYR A C 1
ATOM 806 O O . TYR A 1 103 ? 1.738 -10.468 17.929 1.00 91.06 103 TYR A O 1
ATOM 814 N N . LYS A 1 104 ? 3.646 -11.410 18.650 1.00 90.75 104 LYS A N 1
ATOM 815 C CA . LYS A 1 104 ? 3.842 -12.232 17.444 1.00 90.75 104 LYS A CA 1
ATOM 816 C C . LYS A 1 104 ? 2.703 -13.227 17.245 1.00 90.75 104 LYS A C 1
ATOM 818 O O . LYS A 1 104 ? 2.268 -13.422 16.115 1.00 90.75 104 LYS A O 1
ATOM 823 N N . TRP A 1 105 ? 2.198 -13.833 18.320 1.00 92.12 105 TRP A N 1
ATOM 824 C CA . TRP A 1 105 ? 1.054 -14.737 18.249 1.00 92.12 105 TRP A CA 1
ATOM 825 C C . TRP A 1 105 ? -0.205 -14.021 17.752 1.00 92.12 105 TRP A C 1
ATOM 827 O O . TRP A 1 105 ? -0.863 -14.534 16.846 1.00 92.12 105 TRP A O 1
ATOM 837 N N . LEU A 1 106 ? -0.500 -12.819 18.267 1.00 91.56 106 LEU A N 1
ATOM 838 C CA . LEU A 1 106 ? -1.601 -11.992 17.758 1.00 91.56 106 LEU A CA 1
ATOM 839 C C . LEU A 1 106 ? -1.413 -11.668 16.274 1.00 91.56 106 LEU A C 1
ATOM 841 O O . LEU A 1 106 ? -2.347 -11.805 15.484 1.00 91.56 106 LEU A O 1
ATOM 845 N N . MET A 1 107 ? -0.204 -11.274 15.871 1.00 90.94 107 MET A N 1
ATOM 846 C CA . MET A 1 107 ? 0.074 -10.955 14.471 1.00 90.94 107 MET A CA 1
ATOM 847 C C . MET A 1 107 ? -0.050 -12.162 13.545 1.00 90.94 107 MET A C 1
ATOM 849 O O . MET A 1 107 ? -0.672 -12.058 12.495 1.00 90.94 107 MET A O 1
ATOM 853 N N . ASN A 1 108 ? 0.469 -13.324 13.922 1.00 91.31 108 ASN A N 1
ATOM 854 C CA . ASN A 1 108 ? 0.408 -14.498 13.055 1.00 91.31 108 ASN A CA 1
ATOM 855 C C . ASN A 1 108 ? -0.998 -15.107 13.013 1.00 91.31 108 ASN A C 1
ATOM 857 O O . ASN A 1 108 ? -1.465 -15.507 11.949 1.00 91.31 108 ASN A O 1
ATOM 861 N N . THR A 1 109 ? -1.690 -15.152 14.152 1.00 90.94 109 THR A N 1
ATOM 862 C CA . THR A 1 109 ? -2.978 -15.849 14.266 1.00 90.94 109 THR A CA 1
ATOM 863 C C . THR A 1 109 ? -4.145 -14.983 13.818 1.00 90.94 109 THR A C 1
ATOM 865 O O . THR A 1 109 ? -5.014 -15.458 13.097 1.00 90.94 109 THR A O 1
ATOM 868 N N . ILE A 1 110 ? -4.199 -13.717 14.230 1.00 89.88 110 ILE A N 1
ATOM 869 C CA . ILE A 1 110 ? -5.324 -12.843 13.882 1.00 89.88 110 ILE A CA 1
ATOM 870 C C . ILE A 1 110 ? -5.024 -12.147 12.560 1.00 89.88 110 ILE A C 1
ATOM 872 O O . ILE A 1 110 ? -5.712 -12.380 11.566 1.00 89.88 110 ILE A O 1
ATOM 876 N N . TYR A 1 111 ? -3.965 -11.334 12.523 1.00 88.81 111 TYR A N 1
ATOM 877 C CA . TYR A 1 111 ? -3.628 -10.569 11.323 1.00 88.81 111 TYR A CA 1
ATOM 878 C C . TYR A 1 111 ? -3.233 -11.478 10.153 1.00 88.81 111 TYR A C 1
ATOM 880 O O . TYR A 1 111 ? -3.713 -11.259 9.048 1.00 88.81 111 TYR A O 1
ATOM 888 N N . GLY A 1 112 ? -2.441 -12.529 10.384 1.00 91.06 112 GLY A N 1
ATOM 889 C CA . GLY A 1 112 ? -2.040 -13.473 9.342 1.00 91.06 112 GLY A CA 1
ATOM 890 C C . GLY A 1 112 ? -3.239 -14.149 8.677 1.00 91.06 112 GLY A C 1
ATOM 891 O O . GLY A 1 112 ? -3.367 -14.101 7.457 1.00 91.06 112 GLY A O 1
ATOM 892 N N . ASN A 1 113 ? -4.172 -14.698 9.458 1.00 90.56 113 ASN A N 1
ATOM 893 C CA . ASN A 1 113 ? -5.369 -15.339 8.905 1.00 90.56 113 ASN A CA 1
ATOM 894 C C . ASN A 1 113 ? -6.300 -14.342 8.195 1.00 90.56 113 ASN A C 1
ATOM 896 O O . ASN A 1 113 ? -6.816 -14.644 7.119 1.00 90.56 113 ASN A O 1
ATOM 900 N N . LEU A 1 114 ? -6.480 -13.137 8.748 1.00 88.69 114 LEU A N 1
ATOM 901 C CA . LEU A 1 114 ? -7.257 -12.078 8.094 1.00 88.69 114 LEU A CA 1
ATOM 902 C C . LEU A 1 114 ? -6.610 -11.620 6.782 1.00 88.69 114 LEU A C 1
ATOM 904 O O . LEU A 1 114 ? -7.303 -11.454 5.781 1.00 88.69 114 LEU A O 1
ATOM 908 N N . ALA A 1 115 ? -5.286 -11.460 6.756 1.00 89.12 115 ALA A N 1
ATOM 909 C CA . ALA A 1 115 ? -4.550 -11.119 5.547 1.00 89.12 115 ALA A CA 1
ATOM 910 C C . ALA A 1 115 ? -4.743 -12.197 4.472 1.00 89.12 115 ALA A C 1
ATOM 912 O O . ALA A 1 115 ? -5.000 -11.864 3.318 1.00 89.12 115 ALA A O 1
ATOM 913 N N . GLN A 1 116 ? -4.716 -13.480 4.845 1.00 88.81 116 GLN A N 1
ATOM 914 C CA . GLN A 1 116 ? -5.002 -14.577 3.914 1.00 88.81 116 GLN A CA 1
ATOM 915 C C . GLN A 1 116 ? -6.435 -14.538 3.380 1.00 88.81 116 GLN A C 1
ATOM 917 O O . GLN A 1 116 ? -6.642 -14.782 2.193 1.00 88.81 116 GLN A O 1
ATOM 922 N N . ALA A 1 117 ? -7.423 -14.164 4.197 1.00 90.75 117 ALA A N 1
ATOM 923 C CA . ALA A 1 117 ? -8.786 -13.960 3.708 1.00 90.75 117 ALA A CA 1
ATOM 924 C C . ALA A 1 117 ? -8.853 -12.845 2.646 1.00 90.75 117 ALA A C 1
ATOM 926 O O . ALA A 1 117 ? -9.547 -12.994 1.641 1.00 90.75 117 ALA A O 1
ATOM 927 N N . VAL A 1 118 ? -8.082 -11.762 2.809 1.00 88.88 118 VAL A N 1
ATOM 928 C CA . VAL A 1 118 ? -7.947 -10.713 1.780 1.00 88.88 118 VAL A CA 1
ATOM 929 C C . VAL A 1 118 ? -7.319 -11.270 0.497 1.00 88.88 118 VAL A C 1
ATOM 931 O O . VAL A 1 118 ? -7.835 -11.013 -0.592 1.00 88.88 118 VAL A O 1
ATOM 934 N N . TRP A 1 119 ? -6.272 -12.093 0.609 1.00 87.38 119 TRP A N 1
ATOM 935 C CA . TRP A 1 119 ? -5.662 -12.762 -0.547 1.00 87.38 119 TRP A CA 1
ATOM 936 C C . TRP A 1 119 ? -6.645 -13.665 -1.299 1.00 87.38 119 TRP A C 1
ATOM 938 O O . TRP A 1 119 ? -6.608 -13.707 -2.527 1.00 87.38 119 TRP A O 1
ATOM 948 N N . VAL A 1 120 ? -7.573 -14.332 -0.605 1.00 90.19 120 VAL A N 1
ATOM 949 C CA . VAL A 1 120 ? -8.632 -15.121 -1.261 1.00 90.19 120 VAL A CA 1
ATOM 950 C C . VAL A 1 120 ? -9.506 -14.237 -2.154 1.00 90.19 120 VAL A C 1
ATOM 952 O O . VAL A 1 120 ? -9.821 -14.633 -3.274 1.00 90.19 120 VAL A O 1
ATOM 955 N N . PHE A 1 121 ? -9.852 -13.019 -1.728 1.00 87.81 121 PHE A N 1
ATOM 956 C CA . PHE A 1 121 ? -10.577 -12.087 -2.599 1.00 87.81 121 PHE A CA 1
ATOM 957 C C . PHE A 1 121 ? -9.748 -11.672 -3.822 1.00 87.81 121 PHE A C 1
ATOM 959 O O . PHE A 1 121 ? -10.296 -11.562 -4.922 1.00 87.81 121 PHE A O 1
ATOM 966 N N . TYR A 1 122 ? -8.434 -11.492 -3.670 1.00 86.94 122 TYR A N 1
ATOM 967 C CA . TYR A 1 122 ? -7.544 -11.181 -4.794 1.00 86.94 122 TYR A CA 1
ATOM 968 C C . TYR A 1 122 ? -7.501 -12.304 -5.830 1.00 86.94 122 TYR A C 1
ATOM 970 O O . TYR A 1 122 ? -7.536 -12.015 -7.023 1.00 86.94 122 TYR A O 1
ATOM 978 N N . VAL A 1 123 ? -7.570 -13.571 -5.410 1.00 85.50 123 VAL A N 1
ATOM 979 C CA . VAL A 1 123 ? -7.641 -14.720 -6.332 1.00 85.50 123 VAL A CA 1
ATOM 980 C C . VAL A 1 123 ? -8.852 -14.652 -7.269 1.00 85.50 123 VAL A C 1
ATOM 982 O O . VAL A 1 123 ? -8.770 -15.140 -8.390 1.00 85.50 123 VAL A O 1
ATOM 985 N N . PHE A 1 124 ? -9.964 -14.025 -6.877 1.00 84.44 124 PHE A N 1
ATOM 986 C CA . PHE A 1 124 ? -11.119 -13.859 -7.771 1.00 84.44 124 PHE A CA 1
ATOM 987 C C . PHE A 1 124 ? -11.080 -12.546 -8.562 1.00 84.44 124 PHE A C 1
ATOM 989 O O . PHE A 1 124 ? -11.476 -12.507 -9.730 1.00 84.44 124 PHE A O 1
ATOM 996 N N . LEU A 1 125 ? -10.605 -11.462 -7.946 1.00 87.00 125 LEU A N 1
ATOM 997 C CA . LEU A 1 125 ? -10.622 -10.127 -8.548 1.00 87.00 125 LEU A CA 1
ATOM 998 C C . LEU A 1 125 ? -9.463 -9.894 -9.523 1.00 87.00 125 LEU A C 1
ATOM 1000 O O . LEU A 1 125 ? -9.673 -9.309 -10.589 1.00 87.00 125 LEU A O 1
ATOM 1004 N N . GLU A 1 126 ? -8.254 -10.351 -9.195 1.00 85.62 126 GLU A N 1
ATOM 1005 C CA . GLU A 1 126 ? -7.063 -10.118 -10.014 1.00 85.62 126 GLU A CA 1
ATOM 1006 C C . GLU A 1 126 ? -7.108 -10.871 -11.346 1.00 85.62 126 GLU A C 1
ATOM 1008 O O . GLU A 1 126 ? -6.868 -10.228 -12.369 1.00 85.62 126 GLU A O 1
ATOM 1013 N N . PRO A 1 127 ? -7.491 -12.165 -11.424 1.00 84.75 127 PRO A N 1
ATOM 1014 C CA . PRO A 1 127 ? -7.616 -12.843 -12.713 1.00 84.75 127 PRO A CA 1
ATOM 1015 C C . PRO A 1 127 ? -8.701 -12.235 -13.594 1.00 84.75 127 PRO A C 1
ATOM 1017 O O . PRO A 1 127 ? -8.534 -12.156 -14.808 1.00 84.75 127 PRO A O 1
ATOM 1020 N N . TRP A 1 128 ? -9.795 -11.749 -13.004 1.00 84.94 128 TRP A N 1
ATOM 1021 C CA . TRP A 1 128 ? -10.831 -11.040 -13.751 1.00 84.94 128 TRP A CA 1
ATOM 1022 C C . TRP A 1 128 ? -10.327 -9.703 -14.309 1.00 84.94 128 TRP A C 1
ATOM 1024 O O . TRP A 1 128 ? -10.588 -9.365 -15.469 1.00 84.94 128 TRP A O 1
ATOM 1034 N N . ALA A 1 129 ? -9.574 -8.945 -13.510 1.00 83.69 129 ALA A N 1
ATOM 1035 C CA . ALA A 1 129 ? -8.932 -7.714 -13.956 1.00 83.69 129 ALA A CA 1
ATOM 1036 C C . ALA A 1 129 ? -7.885 -7.988 -15.047 1.00 83.69 129 ALA A C 1
ATOM 1038 O O . ALA A 1 129 ? -7.878 -7.305 -16.072 1.00 83.69 129 ALA A O 1
ATOM 1039 N N . ALA A 1 130 ? -7.065 -9.025 -14.871 1.00 82.31 130 ALA A N 1
ATOM 1040 C CA . ALA A 1 130 ? -6.086 -9.480 -15.849 1.00 82.31 130 ALA A CA 1
ATOM 1041 C C . ALA A 1 130 ? -6.766 -9.913 -17.153 1.00 82.31 130 ALA A C 1
ATOM 1043 O O . ALA A 1 130 ? -6.360 -9.474 -18.224 1.00 82.31 130 ALA A O 1
ATOM 1044 N N . TYR A 1 131 ? -7.865 -10.671 -17.081 1.00 81.38 131 TYR A N 1
ATOM 1045 C CA . TYR A 1 131 ? -8.665 -11.044 -18.248 1.00 81.38 131 TYR A CA 1
ATOM 1046 C C . TYR A 1 131 ? -9.156 -9.813 -19.015 1.00 81.38 131 TYR A C 1
ATOM 1048 O O . TYR A 1 131 ? -9.024 -9.764 -20.236 1.00 81.38 131 TYR A O 1
ATOM 1056 N N . LYS A 1 132 ? -9.676 -8.792 -18.319 1.00 79.81 132 LYS A N 1
ATOM 1057 C CA . LYS A 1 132 ? -10.082 -7.523 -18.946 1.00 79.81 132 LYS A CA 1
ATOM 1058 C C . LYS A 1 132 ? -8.901 -6.756 -19.549 1.00 79.81 132 LYS A C 1
ATOM 1060 O O . LYS A 1 132 ? -9.056 -6.181 -20.624 1.00 79.81 132 LYS A O 1
ATOM 1065 N N . ALA A 1 133 ? -7.744 -6.753 -18.889 1.00 74.69 133 ALA A N 1
ATOM 1066 C CA . ALA A 1 133 ? -6.540 -6.060 -19.349 1.00 74.69 133 ALA A CA 1
ATOM 1067 C C . ALA A 1 133 ? -5.867 -6.752 -20.552 1.00 74.69 133 ALA A C 1
ATOM 1069 O O . ALA A 1 133 ? -5.321 -6.076 -21.423 1.00 74.69 133 ALA A O 1
ATOM 1070 N N . PHE A 1 134 ? -5.941 -8.084 -20.629 1.00 76.25 134 PHE A N 1
ATOM 1071 C CA . PHE A 1 134 ? -5.362 -8.906 -21.698 1.00 76.25 134 PHE A CA 1
ATOM 1072 C C . PHE A 1 134 ? -6.264 -9.068 -22.922 1.00 76.25 134 PHE A C 1
ATOM 1074 O O . PHE A 1 134 ? -5.886 -9.759 -23.870 1.00 76.25 134 PHE A O 1
ATOM 1081 N N . GLN A 1 135 ? -7.441 -8.436 -22.950 1.00 74.56 135 GLN A N 1
ATOM 1082 C CA . GLN A 1 135 ? -8.251 -8.418 -24.165 1.00 74.56 135 GLN A CA 1
ATOM 1083 C C . GLN A 1 135 ? -7.440 -7.745 -25.277 1.00 74.56 135 GLN A C 1
ATOM 1085 O O . GLN A 1 135 ? -7.143 -6.553 -25.197 1.00 74.56 135 GLN A O 1
ATOM 1090 N N . MET A 1 136 ? -7.066 -8.523 -26.299 1.00 72.69 136 MET A N 1
ATOM 1091 C CA . MET A 1 136 ? -6.173 -8.126 -27.395 1.00 72.69 136 MET A CA 1
ATOM 1092 C C . MET A 1 136 ? -6.854 -7.119 -28.331 1.00 72.69 136 MET A C 1
ATOM 1094 O O . MET A 1 136 ? -7.239 -7.435 -29.452 1.00 72.69 136 MET A O 1
ATOM 1098 N N . ARG A 1 137 ? -7.059 -5.898 -27.837 1.00 76.81 137 ARG A N 1
ATOM 1099 C CA . ARG A 1 137 ? -7.749 -4.811 -28.543 1.00 76.81 137 ARG A CA 1
ATOM 1100 C C . ARG A 1 137 ? -6.782 -3.764 -29.097 1.00 76.81 137 ARG A C 1
ATOM 1102 O O . ARG A 1 137 ? -7.179 -2.962 -29.935 1.00 76.81 137 ARG A O 1
ATOM 1109 N N . SER A 1 138 ? -5.527 -3.768 -28.646 1.00 84.06 138 SER A N 1
ATOM 1110 C CA . SER A 1 138 ? -4.472 -2.870 -29.119 1.00 84.06 138 SER A CA 1
ATOM 1111 C C . SER A 1 138 ? -3.110 -3.567 -29.151 1.00 84.06 138 SER A C 1
ATOM 1113 O O . SER A 1 138 ? -2.932 -4.644 -28.573 1.00 84.06 138 SER A O 1
ATOM 1115 N N . LYS A 1 139 ? -2.134 -2.943 -29.823 1.00 83.00 139 LYS A N 1
ATOM 1116 C CA . LYS A 1 139 ? -0.754 -3.450 -29.903 1.00 83.00 139 LYS A CA 1
ATOM 1117 C C . LYS A 1 139 ? -0.110 -3.541 -28.515 1.00 83.00 139 LYS A C 1
ATOM 1119 O O . LYS A 1 139 ? 0.613 -4.488 -28.229 1.00 83.00 139 LYS A O 1
ATOM 1124 N N . GLU A 1 140 ? -0.432 -2.603 -27.633 1.00 80.38 140 GLU A N 1
ATOM 1125 C CA . GLU A 1 140 ? 0.034 -2.559 -26.247 1.00 80.38 140 GLU A CA 1
ATOM 1126 C C . GLU A 1 140 ? -0.571 -3.699 -25.413 1.00 80.38 140 GLU A C 1
ATOM 1128 O O . GLU A 1 140 ? 0.149 -4.368 -24.673 1.00 80.38 140 GLU A O 1
ATOM 1133 N N . SER A 1 141 ? -1.870 -3.986 -25.572 1.00 80.06 141 SER A N 1
ATOM 1134 C CA . SER A 1 141 ? -2.530 -5.109 -24.890 1.00 80.06 141 SER A CA 1
ATOM 1135 C C . SER A 1 141 ? -1.960 -6.468 -25.299 1.00 80.06 141 SER A C 1
ATOM 1137 O O . SER A 1 141 ? -1.914 -7.373 -24.472 1.00 80.06 141 SER A O 1
ATOM 1139 N N . ILE A 1 142 ? -1.487 -6.619 -26.541 1.00 84.12 142 ILE A N 1
ATOM 1140 C CA . ILE A 1 142 ? -0.808 -7.844 -26.994 1.00 84.12 142 ILE A CA 1
ATOM 1141 C C . ILE A 1 142 ? 0.523 -8.021 -26.256 1.00 84.12 142 ILE A C 1
ATOM 1143 O O . ILE A 1 142 ? 0.796 -9.106 -25.749 1.00 84.12 142 ILE A O 1
ATOM 1147 N N . ILE A 1 143 ? 1.326 -6.958 -26.137 1.00 86.06 143 ILE A N 1
ATOM 1148 C CA . ILE A 1 143 ? 2.596 -6.998 -25.391 1.00 86.06 143 ILE A CA 1
ATOM 1149 C C . ILE A 1 143 ? 2.334 -7.370 -23.927 1.00 86.06 143 ILE A C 1
ATOM 1151 O O . ILE A 1 143 ? 3.018 -8.235 -23.375 1.00 86.06 143 ILE A O 1
ATOM 1155 N N . LEU A 1 144 ? 1.309 -6.775 -23.310 1.00 83.88 144 LEU A N 1
ATOM 1156 C CA . LEU A 1 144 ? 0.902 -7.106 -21.944 1.00 83.88 144 LEU A CA 1
ATOM 1157 C C . LEU A 1 144 ? 0.434 -8.558 -21.812 1.00 83.88 144 LEU A C 1
ATOM 1159 O O . LEU A 1 144 ? 0.831 -9.227 -20.862 1.00 83.88 144 LEU A O 1
ATOM 1163 N N . ALA A 1 145 ? -0.355 -9.063 -22.763 1.00 84.38 145 ALA A N 1
ATOM 1164 C CA . ALA A 1 145 ? -0.833 -10.443 -22.757 1.00 84.38 145 ALA A CA 1
ATOM 1165 C C . ALA A 1 145 ? 0.315 -11.453 -22.900 1.00 84.38 145 ALA A C 1
ATOM 1167 O O . ALA A 1 145 ? 0.356 -12.432 -22.159 1.00 84.38 145 ALA A O 1
ATOM 1168 N N . VAL A 1 146 ? 1.284 -11.201 -23.788 1.00 86.00 146 VAL A N 1
ATOM 1169 C CA . VAL A 1 146 ? 2.480 -12.050 -23.940 1.00 86.00 146 VAL A CA 1
ATOM 1170 C C . VAL A 1 146 ? 3.318 -12.027 -22.661 1.00 86.00 146 VAL A C 1
ATOM 1172 O O . VAL A 1 146 ? 3.690 -13.079 -22.146 1.00 86.00 146 VAL A O 1
ATOM 1175 N N . THR A 1 147 ? 3.552 -10.840 -22.098 1.00 85.50 147 THR A N 1
ATOM 1176 C CA . THR A 1 147 ? 4.293 -10.672 -20.837 1.00 85.50 147 THR A CA 1
ATOM 1177 C C . THR A 1 147 ? 3.601 -11.421 -19.691 1.00 85.50 147 THR A C 1
ATOM 1179 O O . THR A 1 147 ? 4.236 -12.194 -18.975 1.00 85.50 147 THR A O 1
ATOM 1182 N N . GLY A 1 148 ? 2.282 -11.271 -19.558 1.00 84.31 148 GLY A N 1
ATOM 1183 C CA . GLY A 1 148 ? 1.477 -11.974 -18.560 1.00 84.31 148 GLY A CA 1
ATOM 1184 C C . GLY A 1 148 ? 1.488 -13.490 -18.747 1.00 84.31 148 GLY A C 1
ATOM 1185 O O . GLY A 1 148 ? 1.676 -14.224 -17.781 1.00 84.31 148 GLY A O 1
ATOM 1186 N N . LEU A 1 149 ? 1.371 -13.975 -19.985 1.00 84.62 149 LEU A N 1
ATOM 1187 C CA . LEU A 1 149 ? 1.426 -15.405 -20.282 1.00 84.62 149 LEU A CA 1
ATOM 1188 C C . LEU A 1 149 ? 2.791 -16.002 -19.920 1.00 84.62 149 LEU A C 1
ATOM 1190 O O . LEU A 1 149 ? 2.842 -17.041 -19.267 1.00 84.62 149 LEU A O 1
ATOM 1194 N N . THR A 1 150 ? 3.894 -15.332 -20.273 1.00 84.19 150 THR A N 1
ATOM 1195 C CA . THR A 1 150 ? 5.240 -15.793 -19.885 1.00 84.19 150 THR A CA 1
ATOM 1196 C C . THR A 1 150 ? 5.408 -15.855 -18.370 1.00 84.19 150 THR A C 1
ATOM 1198 O O . THR A 1 150 ? 5.967 -16.823 -17.861 1.00 84.19 150 THR A O 1
ATOM 1201 N N . TYR A 1 151 ? 4.853 -14.888 -17.633 1.00 85.38 151 TYR A N 1
ATOM 1202 C CA . TYR A 1 151 ? 4.845 -14.917 -16.173 1.00 85.38 151 TYR A CA 1
ATOM 1203 C C . TYR A 1 151 ? 4.067 -16.126 -15.633 1.00 85.38 151 TYR A C 1
ATOM 1205 O O . TYR A 1 151 ? 4.598 -16.871 -14.808 1.00 85.38 151 TYR A O 1
ATOM 1213 N N . LEU A 1 152 ? 2.853 -16.374 -16.139 1.00 84.81 152 LEU A N 1
ATOM 1214 C CA . LEU A 1 152 ? 2.021 -17.507 -15.717 1.00 84.81 152 LEU A CA 1
ATOM 1215 C C . LEU A 1 152 ? 2.697 -18.859 -15.978 1.00 84.81 152 LEU A C 1
ATOM 1217 O O . LEU A 1 152 ? 2.642 -19.741 -15.125 1.00 84.81 152 LEU A O 1
ATOM 1221 N N . LEU A 1 153 ? 3.392 -19.010 -17.109 1.00 84.81 153 LEU A N 1
ATOM 1222 C CA . LEU A 1 153 ? 4.126 -20.237 -17.434 1.00 84.81 153 LEU A CA 1
ATOM 1223 C C . LEU A 1 153 ? 5.244 -20.539 -16.427 1.00 84.81 153 LEU A C 1
ATOM 1225 O O . LEU A 1 153 ? 5.516 -21.703 -16.153 1.00 84.81 153 LEU A O 1
ATOM 1229 N N . THR A 1 154 ? 5.859 -19.518 -15.821 1.00 83.19 154 THR A N 1
ATOM 1230 C CA . THR A 1 154 ? 6.889 -19.737 -14.790 1.00 83.19 154 THR A CA 1
ATOM 1231 C C . THR A 1 154 ? 6.348 -20.175 -13.433 1.00 83.19 154 THR A C 1
ATOM 1233 O O . THR A 1 154 ? 7.132 -20.637 -12.605 1.00 83.19 154 THR A O 1
ATOM 1236 N N . LEU A 1 155 ? 5.038 -20.058 -13.187 1.00 80.50 155 LEU A N 1
ATOM 1237 C CA . LEU A 1 155 ? 4.430 -20.538 -11.942 1.00 80.50 155 LEU A CA 1
ATOM 1238 C C . LEU A 1 155 ? 4.431 -22.071 -11.860 1.00 80.50 155 LEU A C 1
ATOM 1240 O O . LEU A 1 155 ? 4.406 -22.613 -10.759 1.00 80.50 155 LEU A O 1
ATOM 1244 N N . ALA A 1 156 ? 4.501 -22.764 -13.002 1.00 84.56 156 ALA A N 1
ATOM 1245 C CA . ALA A 1 156 ? 4.738 -24.201 -13.074 1.00 84.56 156 ALA A CA 1
ATOM 1246 C C . ALA A 1 156 ? 6.258 -24.467 -13.106 1.00 84.56 156 ALA A C 1
ATOM 1248 O O . ALA A 1 156 ? 6.884 -24.217 -14.137 1.00 84.56 156 ALA A O 1
ATOM 1249 N N . PRO A 1 157 ? 6.878 -25.002 -12.033 1.00 76.62 157 PRO A N 1
ATOM 1250 C CA . PRO A 1 157 ? 8.340 -25.126 -11.941 1.00 76.62 157 PRO A CA 1
ATOM 1251 C C . PRO A 1 157 ? 8.972 -26.018 -13.020 1.00 76.62 157 PRO A C 1
ATOM 1253 O O . PRO A 1 157 ? 10.156 -25.881 -13.321 1.00 76.62 157 PRO A O 1
ATOM 1256 N N . SER A 1 158 ? 8.187 -26.909 -13.631 1.00 82.38 158 SER A N 1
ATOM 1257 C CA . SER A 1 158 ? 8.618 -27.768 -14.737 1.00 82.38 158 SER A CA 1
ATOM 1258 C C . SER A 1 158 ? 8.990 -26.983 -15.997 1.00 82.38 158 SER A C 1
ATOM 1260 O O . SER A 1 158 ? 9.902 -27.385 -16.713 1.00 82.38 158 SER A O 1
ATOM 1262 N N . ILE A 1 159 ? 8.332 -25.852 -16.269 1.00 82.12 159 ILE A N 1
ATOM 1263 C CA . ILE A 1 159 ? 8.536 -25.104 -17.516 1.00 82.12 159 ILE A CA 1
ATOM 1264 C C . ILE A 1 159 ? 9.875 -24.349 -17.516 1.00 82.12 159 ILE A C 1
ATOM 1266 O O . ILE A 1 159 ? 10.636 -24.530 -18.468 1.00 82.12 159 ILE A O 1
ATOM 1270 N N . PRO A 1 160 ? 10.240 -23.575 -16.473 1.00 79.62 160 PRO A N 1
ATOM 1271 C CA . PRO A 1 160 ? 11.576 -22.985 -16.379 1.00 79.62 160 PRO A CA 1
ATOM 1272 C C . PRO A 1 160 ? 12.700 -24.025 -16.344 1.00 79.62 160 PRO A C 1
ATOM 1274 O O . PRO A 1 160 ? 13.793 -23.746 -16.826 1.00 79.62 160 PRO A O 1
ATOM 1277 N N . ALA A 1 161 ? 12.439 -25.222 -15.803 1.00 80.50 161 ALA A N 1
ATOM 1278 C CA . ALA A 1 161 ? 13.412 -26.314 -15.789 1.00 80.50 161 ALA A CA 1
ATOM 1279 C C . ALA A 1 161 ? 13.670 -26.892 -17.194 1.00 80.50 161 ALA A C 1
ATOM 1281 O O . ALA A 1 161 ? 14.796 -27.274 -17.500 1.00 80.50 161 ALA A O 1
ATOM 1282 N N . MET A 1 162 ? 12.647 -26.936 -18.056 1.00 84.38 162 MET A N 1
ATOM 1283 C CA . MET A 1 162 ? 12.775 -27.398 -19.444 1.00 84.38 162 MET A CA 1
ATOM 1284 C C . MET A 1 162 ? 13.296 -26.311 -20.390 1.00 84.38 162 MET A C 1
ATOM 1286 O O . MET A 1 162 ? 14.031 -26.614 -21.328 1.00 84.38 162 MET A O 1
ATOM 1290 N N . VAL A 1 163 ? 12.915 -25.050 -20.167 1.00 85.06 163 VAL A N 1
ATOM 1291 C CA . VAL A 1 163 ? 13.308 -23.909 -21.004 1.00 85.06 163 VAL A CA 1
ATOM 1292 C C . VAL A 1 163 ? 13.819 -22.767 -20.113 1.00 85.06 163 VAL A C 1
ATOM 1294 O O . VAL A 1 163 ? 13.044 -21.876 -19.747 1.00 85.06 163 VAL A O 1
ATOM 1297 N N . PRO A 1 164 ? 15.130 -22.743 -19.799 1.00 83.69 164 PRO A N 1
ATOM 1298 C CA . PRO A 1 164 ? 15.730 -21.727 -18.927 1.00 83.69 164 PRO A CA 1
ATOM 1299 C C . PRO A 1 164 ? 15.487 -20.284 -19.394 1.00 83.69 164 PRO A C 1
ATOM 1301 O O . PRO A 1 164 ? 15.253 -19.398 -18.575 1.00 83.69 164 PRO A O 1
ATOM 1304 N N . LEU A 1 165 ? 15.420 -20.066 -20.714 1.00 84.44 165 LEU A N 1
ATOM 1305 C CA . LEU A 1 165 ? 15.177 -18.755 -21.327 1.00 84.44 165 LEU A CA 1
ATOM 1306 C C . LEU A 1 165 ? 13.875 -18.090 -20.841 1.00 84.44 165 LEU A C 1
ATOM 1308 O O . LEU A 1 165 ? 13.821 -16.870 -20.693 1.00 84.44 165 LEU A O 1
ATOM 1312 N N . ILE A 1 166 ? 12.824 -18.874 -20.567 1.00 83.25 166 ILE A N 1
ATOM 1313 C CA . ILE A 1 166 ? 11.550 -18.342 -20.052 1.00 83.25 166 ILE A CA 1
ATOM 1314 C C . ILE A 1 166 ? 11.739 -17.832 -18.615 1.00 83.25 166 ILE A C 1
ATOM 1316 O O . ILE A 1 166 ? 11.184 -16.796 -18.242 1.00 83.25 166 ILE A O 1
ATOM 1320 N N . GLY A 1 167 ? 12.556 -18.531 -17.821 1.00 83.00 167 GLY A N 1
ATOM 1321 C CA . GLY A 1 167 ? 12.931 -18.117 -16.471 1.00 83.00 167 GLY A CA 1
ATOM 1322 C C . GLY A 1 167 ? 13.697 -16.795 -16.468 1.00 83.00 167 GLY A C 1
ATOM 1323 O O . GLY A 1 167 ? 13.317 -15.875 -15.739 1.00 83.00 167 GLY A O 1
ATOM 1324 N N . ASP A 1 168 ? 14.710 -16.671 -17.326 1.00 84.56 168 ASP A N 1
ATOM 1325 C CA . ASP A 1 168 ? 15.527 -15.458 -17.452 1.00 84.56 168 ASP A CA 1
ATOM 1326 C C . ASP A 1 168 ? 14.700 -14.263 -17.935 1.00 84.56 168 ASP A C 1
ATOM 1328 O O . ASP A 1 168 ? 14.770 -13.171 -17.363 1.00 84.56 168 ASP A O 1
ATOM 1332 N N . PHE A 1 169 ? 13.835 -14.477 -18.931 1.00 84.75 169 PHE A N 1
ATOM 1333 C CA . PHE A 1 169 ? 12.939 -13.439 -19.433 1.00 84.75 169 PHE A CA 1
ATOM 1334 C C . PHE A 1 169 ? 11.968 -12.948 -18.351 1.00 84.75 169 PHE A C 1
ATOM 1336 O O . PHE A 1 169 ? 1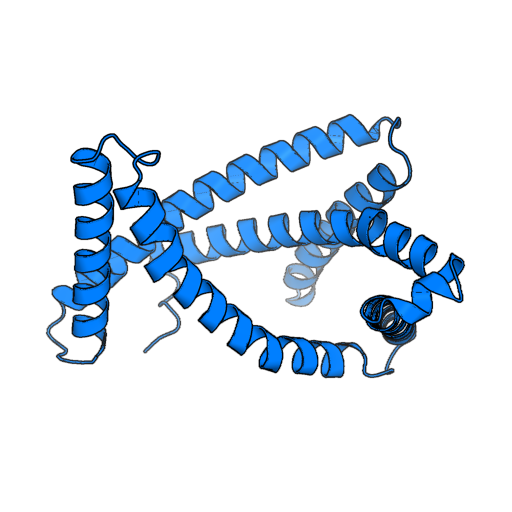1.795 -11.742 -18.166 1.00 84.75 169 PHE A O 1
ATOM 1343 N N . LYS A 1 170 ? 11.394 -13.861 -17.557 1.00 85.00 170 LYS A N 1
AT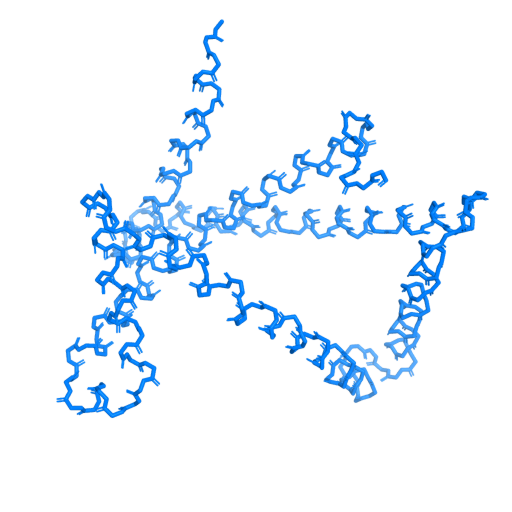OM 1344 C CA . LYS A 1 170 ? 10.557 -13.499 -16.405 1.00 85.00 170 LYS A CA 1
ATOM 1345 C C . LYS A 1 170 ? 11.339 -12.726 -15.348 1.00 85.00 170 LYS A C 1
ATOM 1347 O O . LYS A 1 170 ? 10.809 -11.766 -14.786 1.00 85.00 170 LYS A O 1
ATOM 1352 N N . GLN A 1 171 ? 12.578 -13.119 -15.050 1.00 84.50 171 GLN A N 1
ATOM 1353 C CA . GLN A 1 171 ? 13.414 -12.383 -14.100 1.00 84.50 171 GLN A CA 1
ATOM 1354 C C . GLN A 1 171 ? 13.695 -10.969 -14.597 1.00 84.50 171 GLN A C 1
ATOM 1356 O O . GLN A 1 171 ? 13.591 -10.026 -13.813 1.00 84.50 171 GLN A O 1
ATOM 1361 N N . TRP A 1 172 ? 13.975 -10.796 -15.887 1.00 85.56 172 TRP A N 1
ATOM 1362 C CA . TRP A 1 172 ? 14.126 -9.471 -16.475 1.00 85.56 172 TRP A CA 1
ATOM 1363 C C . TRP A 1 172 ? 12.836 -8.648 -16.353 1.00 85.56 172 TRP A C 1
ATOM 1365 O O . TRP A 1 172 ? 12.898 -7.539 -15.830 1.00 85.56 172 TRP A O 1
ATOM 1375 N N . ILE A 1 173 ? 11.667 -9.203 -16.711 1.00 85.00 173 ILE A N 1
ATOM 1376 C CA . ILE A 1 173 ? 10.362 -8.522 -16.584 1.00 85.00 173 ILE A CA 1
ATOM 1377 C C . ILE A 1 173 ? 10.106 -8.072 -15.144 1.00 85.00 173 ILE A C 1
ATOM 1379 O O . ILE A 1 173 ? 9.747 -6.923 -14.897 1.00 85.00 173 ILE A O 1
ATOM 1383 N N . VAL A 1 174 ? 10.261 -8.970 -14.171 1.00 84.62 174 VAL A N 1
ATOM 1384 C CA . VAL A 1 174 ? 9.944 -8.656 -12.773 1.00 84.62 174 VAL A CA 1
ATOM 1385 C C . VAL A 1 174 ? 10.931 -7.638 -12.216 1.00 84.62 174 VAL A C 1
ATOM 1387 O O . VAL A 1 174 ? 10.524 -6.700 -11.530 1.00 84.62 174 VAL A O 1
ATOM 1390 N N . ASN A 1 175 ? 12.221 -7.800 -12.508 1.00 82.44 175 ASN A N 1
ATOM 1391 C CA . ASN A 1 175 ? 13.244 -6.948 -11.927 1.00 82.44 175 ASN A CA 1
ATOM 1392 C C . ASN A 1 175 ? 13.312 -5.577 -12.599 1.00 82.44 175 ASN A C 1
ATOM 1394 O O . ASN A 1 175 ? 13.448 -4.604 -11.875 1.00 82.44 175 ASN A O 1
ATOM 1398 N N . VAL A 1 176 ? 13.167 -5.474 -13.921 1.00 81.44 176 VAL A N 1
ATOM 1399 C CA . VAL A 1 176 ? 13.316 -4.205 -14.648 1.00 81.44 176 VAL A CA 1
ATOM 1400 C C . VAL A 1 176 ? 11.966 -3.471 -14.750 1.00 81.44 176 VAL A C 1
ATOM 1402 O O . VAL A 1 176 ? 11.728 -2.570 -13.935 1.00 81.44 176 VAL A O 1
ATOM 1405 N N . PRO A 1 177 ? 11.027 -3.832 -15.655 1.00 78.88 177 PRO A N 1
ATOM 1406 C CA . PRO A 1 177 ? 9.776 -3.096 -15.768 1.00 78.88 177 PRO A CA 1
ATOM 1407 C C . PRO A 1 177 ? 8.817 -3.288 -14.593 1.00 78.88 177 PRO A C 1
ATOM 1409 O O . PRO A 1 177 ? 8.109 -2.347 -14.238 1.00 78.88 177 PRO A O 1
ATOM 1412 N N . GLY A 1 178 ? 8.818 -4.454 -13.945 1.00 81.88 178 GLY A N 1
ATOM 1413 C CA . GLY A 1 178 ? 7.953 -4.747 -12.803 1.00 81.88 178 GLY A CA 1
ATOM 1414 C C . GLY A 1 178 ? 8.243 -3.847 -11.603 1.00 81.88 178 GLY A C 1
ATOM 1415 O O . GLY A 1 178 ? 7.354 -3.146 -11.119 1.00 81.88 178 GLY A O 1
ATOM 1416 N N . LYS A 1 179 ? 9.500 -3.798 -11.145 1.00 79.88 179 LYS A N 1
ATOM 1417 C CA . LYS A 1 179 ? 9.893 -2.936 -10.016 1.00 79.88 179 LYS A CA 1
ATOM 1418 C C . LYS A 1 179 ? 9.776 -1.450 -10.347 1.00 79.88 179 LYS A C 1
ATOM 1420 O O . LYS A 1 179 ? 9.336 -0.684 -9.488 1.00 79.88 179 LYS A O 1
ATOM 1425 N N . GLY A 1 180 ? 10.139 -1.037 -11.565 1.00 75.69 180 GLY A N 1
ATOM 1426 C CA . GLY A 1 180 ? 10.006 0.358 -11.991 1.00 75.69 180 GLY A CA 1
ATOM 1427 C C . GLY A 1 180 ? 8.545 0.814 -12.049 1.00 75.69 180 GLY A C 1
ATOM 1428 O O . GLY A 1 180 ? 8.184 1.837 -11.460 1.00 75.69 180 GLY A O 1
ATOM 1429 N N . GLY A 1 181 ? 7.683 0.004 -12.670 1.00 77.69 181 GLY A N 1
ATOM 1430 C CA . GLY A 1 181 ? 6.242 0.242 -12.736 1.00 77.69 181 GLY A CA 1
ATOM 1431 C C . GLY A 1 181 ? 5.586 0.271 -11.355 1.00 77.69 181 GLY A C 1
ATOM 1432 O O . GLY A 1 181 ? 4.832 1.197 -11.060 1.00 77.69 181 GLY A O 1
ATOM 1433 N N . MET A 1 182 ? 5.927 -0.676 -10.474 1.00 78.19 182 MET A N 1
ATOM 1434 C CA . MET A 1 182 ? 5.381 -0.732 -9.114 1.00 78.19 182 MET A CA 1
ATOM 1435 C C . MET A 1 182 ? 5.722 0.523 -8.301 1.00 78.19 182 MET A C 1
ATOM 1437 O O . MET A 1 182 ? 4.852 1.080 -7.635 1.00 78.19 182 MET A O 1
ATOM 1441 N N . ARG A 1 183 ? 6.957 1.028 -8.392 1.00 73.50 183 ARG A N 1
ATOM 1442 C CA . ARG A 1 183 ? 7.358 2.266 -7.701 1.00 73.50 183 ARG A CA 1
ATOM 1443 C C . ARG A 1 183 ? 6.596 3.488 -8.208 1.00 73.50 183 ARG A C 1
ATOM 1445 O O . ARG A 1 183 ? 6.073 4.249 -7.398 1.00 73.50 183 ARG A O 1
ATOM 1452 N N . GLY A 1 184 ? 6.473 3.651 -9.527 1.00 73.25 184 GLY A N 1
ATOM 1453 C CA . GLY A 1 184 ? 5.687 4.748 -10.105 1.00 73.25 184 GLY A CA 1
ATOM 1454 C C . GLY A 1 184 ? 4.192 4.666 -9.763 1.00 73.25 184 GLY A C 1
ATOM 1455 O O . GLY A 1 184 ? 3.554 5.687 -9.486 1.00 73.25 184 GLY A O 1
ATOM 1456 N N . ALA A 1 185 ? 3.639 3.451 -9.701 1.00 76.31 185 ALA A N 1
ATOM 1457 C CA . ALA A 1 185 ? 2.267 3.223 -9.260 1.00 76.31 185 ALA A CA 1
ATOM 1458 C C . ALA A 1 185 ? 2.065 3.635 -7.792 1.00 76.31 185 ALA A C 1
ATOM 1460 O O . ALA A 1 185 ? 1.112 4.354 -7.497 1.00 76.31 185 ALA A O 1
ATOM 1461 N N . ILE A 1 186 ? 2.975 3.258 -6.884 1.00 75.00 186 ILE A N 1
ATOM 1462 C CA . ILE A 1 186 ? 2.897 3.630 -5.460 1.00 75.00 186 ILE A CA 1
ATOM 1463 C C . ILE A 1 186 ? 2.955 5.151 -5.274 1.00 75.00 186 ILE A C 1
ATOM 1465 O O . ILE A 1 186 ? 2.173 5.674 -4.484 1.00 75.00 186 ILE A O 1
ATOM 1469 N N . ILE A 1 187 ? 3.798 5.877 -6.022 1.00 72.38 187 ILE A N 1
ATOM 1470 C CA . ILE A 1 187 ? 3.828 7.356 -5.976 1.00 72.38 187 ILE A CA 1
ATOM 1471 C C . ILE A 1 187 ? 2.447 7.916 -6.285 1.00 72.38 187 ILE A C 1
ATOM 1473 O O . ILE A 1 187 ? 1.907 8.737 -5.545 1.00 72.38 187 ILE A O 1
ATOM 1477 N N . THR A 1 188 ? 1.868 7.445 -7.382 1.00 73.75 188 THR A N 1
ATOM 1478 C CA . THR A 1 188 ? 0.581 7.943 -7.860 1.00 73.75 188 THR A CA 1
ATOM 1479 C C . THR A 1 188 ? -0.530 7.628 -6.869 1.00 73.75 188 THR A C 1
ATOM 1481 O O . THR A 1 188 ? -1.330 8.504 -6.541 1.00 73.75 188 THR A O 1
ATOM 1484 N N . MET A 1 189 ? -0.565 6.392 -6.367 1.00 75.12 189 MET A N 1
ATOM 1485 C CA . MET A 1 189 ? -1.542 5.970 -5.368 1.00 75.12 189 MET A CA 1
ATOM 1486 C C . MET A 1 189 ? -1.382 6.755 -4.066 1.00 75.12 189 MET A C 1
ATOM 1488 O O . MET A 1 189 ? -2.383 7.200 -3.516 1.00 75.12 189 MET A O 1
ATOM 1492 N N . GLY A 1 190 ? -0.151 6.996 -3.608 1.00 73.56 190 GLY A N 1
ATOM 1493 C CA . GLY A 1 190 ? 0.134 7.775 -2.403 1.00 73.56 190 GLY A CA 1
ATOM 1494 C C . GLY A 1 190 ? -0.330 9.227 -2.519 1.00 73.56 190 GLY A C 1
ATOM 1495 O O . GLY A 1 190 ? -1.072 9.709 -1.669 1.00 73.56 190 GLY A O 1
ATOM 1496 N N . VAL A 1 191 ? 0.020 9.916 -3.611 1.00 73.69 191 VAL A N 1
ATOM 1497 C CA . VAL A 1 191 ? -0.443 11.294 -3.862 1.00 73.69 191 VAL A CA 1
ATOM 1498 C C . VAL A 1 191 ? -1.969 11.346 -3.987 1.00 73.69 191 VAL A C 1
ATOM 1500 O O . VAL A 1 191 ? -2.606 12.234 -3.419 1.00 73.69 191 VAL A O 1
ATOM 1503 N N . GLY A 1 192 ? -2.574 10.378 -4.684 1.00 72.25 192 GLY A N 1
ATOM 1504 C CA . GLY A 1 192 ? -4.028 10.261 -4.798 1.00 72.25 192 GLY A CA 1
ATOM 1505 C C . GLY A 1 192 ? -4.714 10.059 -3.445 1.00 72.25 192 GLY A C 1
ATOM 1506 O O . GLY A 1 192 ? -5.690 10.747 -3.145 1.00 72.25 192 GLY A O 1
ATOM 1507 N N . ALA A 1 193 ? -4.171 9.176 -2.604 1.00 71.56 193 ALA A N 1
ATOM 1508 C CA . ALA A 1 193 ? -4.672 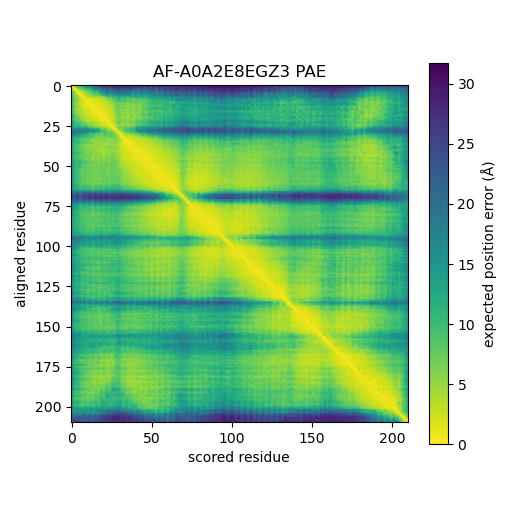8.906 -1.261 1.00 71.56 193 ALA A CA 1
ATOM 1509 C C . ALA A 1 193 ? -4.545 10.131 -0.344 1.00 71.56 193 ALA A C 1
ATOM 1511 O O . ALA A 1 193 ? -5.497 10.454 0.367 1.00 71.56 193 ALA A O 1
ATOM 1512 N N . LEU A 1 194 ? -3.425 10.861 -0.394 1.00 68.44 194 LEU A N 1
ATOM 1513 C CA . LEU A 1 194 ? -3.253 12.112 0.353 1.00 68.44 194 LEU A CA 1
ATOM 1514 C C . LEU A 1 194 ? -4.278 13.170 -0.061 1.00 68.44 194 LEU A C 1
ATOM 1516 O O . LEU A 1 194 ? -4.910 13.786 0.797 1.00 68.44 194 LEU A O 1
ATOM 1520 N N . LEU A 1 195 ? -4.476 13.366 -1.368 1.00 70.38 195 LEU A N 1
ATOM 1521 C CA . LEU A 1 195 ? -5.450 14.328 -1.886 1.00 70.38 195 LEU A CA 1
ATOM 1522 C C . LEU A 1 195 ? -6.878 13.974 -1.464 1.00 70.38 195 LEU A C 1
ATOM 1524 O O . LEU A 1 195 ? -7.611 14.854 -1.014 1.00 70.38 195 LEU A O 1
ATOM 1528 N N . LEU A 1 196 ? -7.257 12.699 -1.581 1.00 73.06 196 LEU A N 1
ATOM 1529 C CA . LEU A 1 196 ? -8.559 12.196 -1.148 1.00 73.06 196 LEU A CA 1
ATOM 1530 C C . LEU A 1 196 ? -8.756 12.419 0.355 1.00 73.06 196 LEU A C 1
ATOM 1532 O O . LEU A 1 196 ? -9.763 12.975 0.786 1.00 73.06 196 LEU A O 1
ATOM 1536 N N . SER A 1 197 ? -7.754 12.066 1.154 1.00 65.94 197 SER A N 1
ATOM 1537 C CA . SER A 1 197 ? -7.836 12.199 2.605 1.00 65.94 197 SER A CA 1
ATOM 1538 C C . SER A 1 197 ? -7.934 13.663 3.047 1.00 65.94 197 SER A C 1
ATOM 1540 O O . SER A 1 197 ? -8.724 13.997 3.927 1.00 65.94 197 SER A O 1
ATOM 1542 N N . LEU A 1 198 ? -7.208 14.575 2.392 1.00 68.44 198 LEU A N 1
ATOM 1543 C CA . LEU A 1 198 ? -7.316 16.013 2.647 1.00 68.44 198 LEU A CA 1
ATOM 1544 C C . LEU A 1 198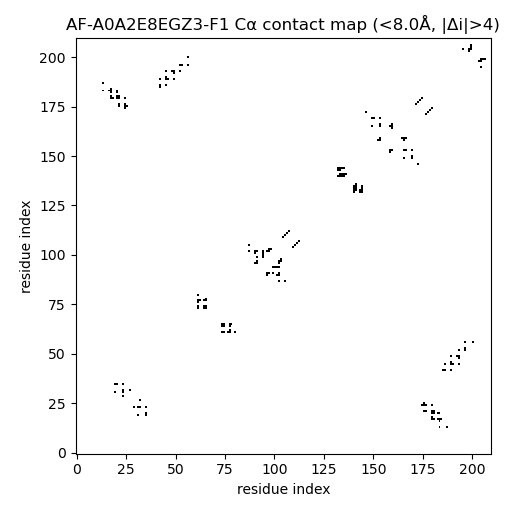 ? -8.709 16.557 2.287 1.00 68.44 198 LEU A C 1
ATOM 1546 O O . LEU A 1 198 ? -9.257 17.408 2.993 1.00 68.44 198 LEU A O 1
ATOM 1550 N N . ARG A 1 199 ? -9.315 16.064 1.202 1.00 71.06 199 ARG A N 1
ATOM 1551 C CA . ARG A 1 199 ? -10.689 16.425 0.818 1.00 71.06 199 ARG A CA 1
ATOM 1552 C C . ARG A 1 199 ? -11.724 15.911 1.812 1.00 71.06 199 ARG A C 1
ATOM 1554 O O . ARG A 1 199 ? -12.664 16.646 2.114 1.00 71.06 199 ARG A O 1
ATOM 1561 N N . MET A 1 200 ? -11.517 14.714 2.360 1.00 66.44 200 MET A N 1
ATOM 1562 C CA . MET A 1 200 ? -12.344 14.172 3.441 1.00 66.44 200 MET A CA 1
ATOM 1563 C C . MET A 1 200 ? -12.233 15.026 4.712 1.00 66.44 200 MET A C 1
ATOM 1565 O O . MET A 1 200 ? -13.253 15.390 5.294 1.00 66.44 200 MET A O 1
ATOM 1569 N N . LEU A 1 201 ? -11.015 15.409 5.119 1.00 68.06 201 LEU A N 1
ATOM 1570 C CA . LEU A 1 201 ? -10.794 16.260 6.298 1.00 68.06 201 LEU A CA 1
ATOM 1571 C C . LEU A 1 201 ? -11.413 17.655 6.141 1.00 68.06 201 LEU A C 1
ATOM 1573 O O . LEU A 1 201 ? -11.981 18.191 7.087 1.00 68.06 201 LEU A O 1
ATOM 1577 N N . THR A 1 202 ? -11.338 18.233 4.940 1.00 76.06 202 THR A N 1
ATOM 1578 C CA . THR A 1 202 ? -11.911 19.557 4.638 1.00 76.06 202 THR A CA 1
ATOM 1579 C C . THR A 1 202 ? -13.413 19.528 4.336 1.00 76.06 202 THR A C 1
ATOM 1581 O O . THR A 1 202 ? -13.986 20.568 4.018 1.00 76.06 202 THR A O 1
ATOM 1584 N N . GLY A 1 203 ? -14.063 18.360 4.416 1.00 67.19 203 GLY A N 1
ATOM 1585 C CA . GLY A 1 203 ? -15.501 18.201 4.173 1.00 67.19 203 GLY A CA 1
ATOM 1586 C C . GLY A 1 203 ? -15.933 18.427 2.720 1.00 67.19 203 GLY A C 1
ATOM 1587 O O . GLY A 1 203 ? -17.125 18.552 2.452 1.00 67.19 203 GLY A O 1
ATOM 1588 N N . LYS A 1 204 ? -14.983 18.494 1.778 1.00 70.12 204 LYS A N 1
ATOM 1589 C CA . LYS A 1 204 ? -15.251 18.720 0.347 1.00 70.12 204 LYS A CA 1
ATOM 1590 C C . LYS A 1 204 ? -15.693 17.454 -0.382 1.00 70.12 204 LYS A C 1
ATOM 1592 O O . LYS A 1 204 ? -16.334 17.551 -1.422 1.00 70.12 204 LYS A O 1
ATOM 1597 N N . GLU A 1 205 ? -15.362 16.287 0.161 1.00 63.62 205 GLU A N 1
ATOM 1598 C CA . GLU A 1 205 ? -15.861 14.994 -0.301 1.00 63.62 205 GLU A CA 1
ATOM 1599 C C . GLU A 1 205 ? -16.485 14.251 0.881 1.00 63.62 205 GLU A C 1
ATOM 1601 O O . GLU A 1 205 ? -15.874 14.116 1.944 1.00 63.62 205 GLU A O 1
ATOM 1606 N N . LYS A 1 206 ? -17.718 13.773 0.696 1.00 55.69 206 LYS A N 1
ATOM 1607 C CA . LYS A 1 206 ? -18.313 12.781 1.590 1.00 55.69 206 LYS A CA 1
ATOM 1608 C C . LYS A 1 206 ? -17.646 11.446 1.271 1.00 55.69 206 LYS A C 1
ATOM 1610 O O . LYS A 1 206 ? -17.503 11.106 0.097 1.00 55.69 206 LYS A O 1
ATOM 1615 N N . GLY A 1 207 ? -17.186 10.728 2.296 1.00 48.62 207 GLY A N 1
ATOM 1616 C CA . GLY A 1 207 ? -16.661 9.376 2.108 1.00 48.62 207 GLY A CA 1
ATOM 1617 C C . GLY A 1 207 ? -17.678 8.535 1.338 1.00 48.62 207 GLY A C 1
ATOM 1618 O O . GLY A 1 207 ? -18.876 8.703 1.542 1.00 48.62 207 GLY A O 1
ATOM 1619 N N . ILE A 1 208 ? -17.202 7.693 0.419 1.00 42.03 208 ILE A N 1
ATOM 1620 C CA . ILE A 1 208 ? -18.032 6.840 -0.445 1.00 42.03 208 ILE A CA 1
ATOM 1621 C C . ILE A 1 208 ? -18.679 5.744 0.412 1.00 42.03 208 ILE A C 1
ATOM 1623 O O . ILE A 1 208 ? -18.252 4.605 0.330 1.00 42.03 208 ILE A O 1
ATOM 1627 N N . VAL A 1 209 ? -19.627 6.089 1.281 1.00 39.94 209 VAL A N 1
ATOM 1628 C CA . VAL A 1 209 ? -20.675 5.221 1.832 1.00 39.94 209 VAL A CA 1
ATOM 1629 C C . VAL A 1 209 ? -21.751 6.164 2.393 1.00 39.94 209 VAL A C 1
ATOM 1631 O O . VAL A 1 209 ? -21.548 6.760 3.452 1.00 39.94 209 VAL A O 1
ATOM 1634 N N . ASP A 1 210 ? -22.847 6.341 1.655 1.00 35.72 210 ASP A N 1
ATOM 1635 C CA . ASP A 1 210 ? -24.150 6.666 2.257 1.00 35.72 210 ASP A CA 1
ATOM 1636 C C . ASP A 1 210 ? -24.801 5.359 2.737 1.00 35.72 210 ASP A C 1
ATOM 1638 O O . ASP A 1 210 ? -24.611 4.328 2.044 1.00 35.72 210 ASP A O 1
#

Secondary structure (DSSP, 8-state):
--HHHHHHHHHHHHHHHHHHHHHHHH-TTSTHHHHHHHHHHHHHHHHHHHHHHHHHHHHHHHHHHHH-S--SHHHHHHHHHHHHHHHHHHHHHHTTSTTSHHHHHHIIIIIHHHHHHHHHHHHHHHHHHHHHHT---SHHHHHHHHHHHHHHHHTSTHHHHH-HHHHHHHHHHIIIIIHHHHHHHHHHHHHHHHHHHHHHHTTSS--S--

Sequence (210 aa):
MSFDYKRKVPQYILTIIVAVFLIEYALPEGPLTFVKNELTLWLTIIASFTFFVAAITLIVRYSRELTGAKQGSGMMYAIEFFAVFVIYIGVALLTGGVSGDSYKWLMNTIYGNLAQAVWVFYVFLEPWAAYKAFQMRSKESIILAVTGLTYLLTLAPSIPAMVPLIGDFKQWIVNVPGKGGMRGAIITMGVGALLLSLRMLTGKEKGIVD

Mean predicted aligned error: 9.85 Å

Radius of gyration: 22.18 Å; Cα contacts (8 Å, |Δi|>4): 119; chains: 1; bounding box: 54×53×59 Å

pLDDT: mean 78.97, std 10.61, range [35.72, 93.44]

Solvent-accessible surface area (backbone atoms only — not comparable to full-atom values): 11323 Å² total; per-residue (Å²): 131,66,74,63,57,75,59,47,51,61,52,51,52,46,52,51,51,22,48,55,36,35,54,30,58,75,40,80,88,44,87,50,50,60,58,49,53,52,52,52,48,52,42,52,52,45,46,52,54,39,51,54,50,51,52,51,51,50,52,56,50,34,53,46,34,65,70,46,90,68,92,50,72,55,35,57,54,25,50,52,51,52,51,53,52,50,51,55,53,50,43,21,72,73,52,74,31,81,82,15,69,70,37,47,47,47,45,54,60,52,50,42,51,51,52,50,54,53,50,55,52,44,67,60,50,49,57,53,50,48,55,65,57,38,49,74,81,45,79,66,23,43,54,51,34,53,53,51,50,52,48,58,49,54,73,43,68,67,46,32,72,74,40,54,66,58,44,53,52,41,50,48,45,48,61,26,54,41,48,16,46,50,51,36,48,50,46,53,52,37,56,50,50,42,53,52,50,53,31,45,74,71,64,78,40,78,70,97,71,134

Foldseek 3Di:
DDPVVVVVVLVVVLVVQLVLQLVCLVPVPDPSVVVVVVLVVVLVVLVVVLVVLVVVVLLVQLVCLCVDPDPDCSVVVSVVVVVVVCVLVVCQVPQPHCPGPSNVCCCCPPVVVVVVVVVVVCVVVVVVVLVVQCPPPDPVSVVSVVLVVLLVQVVPVVRCVVPVVSVVSNCCCCSRSVVSSVSSVSVSVSVVSVVVSVCVVVVVDDPPDD

Nearest PDB structures (foldseek):
  1y2o-assembly1_B  TM=1.947E-01  e=1.034E+00  Homo sapiens
  3g6b-assembly1_A  TM=1.880E-01  e=2.594E+00  Thermotoga maritima
  2d1l-assembly1_A  TM=1.818E-01  e=2.874E+00  Mus musculus
  2fic-assembly3_B  TM=2.019E-01  e=5.307E+00  Homo sapiens